Protein AF-A0A1M4UC82-F1 (afdb_monomer_lite)

Radius of gyration: 24.04 Å; chains: 1; bounding box: 83×62×67 Å

Sequence (259 aa):
MKSPLFKISLLQLLILITFSSCKPRTAEANIEKAISDLTNKFPQLPRGKSNQLDFYKLVRTVIYDKNKFQLQLYSTPDSIEDQQQIMILINPKGDYYAIPLFSNTYRDYWNFEFDKPIEGIKRINTTFEKEITKAINILNLNDTIDTGAKVLDETIISLLHCQVIRETDGPIFKALWPTYNSNEPIEDSDSCIARLQKNFTAIKKRIHPNEYYYNYNAYLDNRNCRIYQLVNQGKNRGKRLKPEIKTYRQNCNFSVCYK

Organism: NCBI:txid1297750

pLDDT: mean 84.82, std 15.68, range [31.72, 98.62]

Secondary structure (DSSP, 8-state):
---------HHHHHHHHHTS------HHHHHHHHHHHHHHH-TTS---SS-HHHHSEEEEEEEETTTTEEEEEEE--TT-SS--EEEEEE-TTS-EEEEEE--TT-HHHHTBTT-PPPTTSPPPSS-HHHHHHHHHHHTT---TTSHHHHHHHHIIIIIS-PEEE-TT-TTGGG--EEE--TTSPP--HHHHHHHHHHHHHHHHTTSS-TT-TT---EEEETTTTEEEEETTTTTTTTS-----EEEEE-EEE------

Structure (mmCIF, N/CA/C/O backbone):
data_AF-A0A1M4UC82-F1
#
_entry.id   AF-A0A1M4UC82-F1
#
loop_
_atom_site.group_PDB
_atom_site.id
_atom_site.type_symbol
_atom_site.label_atom_id
_atom_site.label_alt_id
_atom_site.label_comp_id
_atom_site.label_asym_id
_atom_site.label_entity_id
_atom_site.label_seq_id
_atom_site.pdbx_PDB_ins_code
_atom_site.Cartn_x
_atom_site.Cartn_y
_atom_site.Cartn_z
_atom_site.occupancy
_atom_site.B_iso_or_equiv
_atom_site.auth_seq_id
_atom_site.auth_comp_id
_atom_site.auth_asym_id
_atom_site.auth_atom_id
_atom_site.pdbx_PDB_model_num
ATOM 1 N N . MET A 1 1 ? -64.655 41.736 19.673 1.00 41.16 1 MET A N 1
ATOM 2 C CA . MET A 1 1 ? -63.644 40.837 19.072 1.00 41.16 1 MET A CA 1
ATOM 3 C C . MET A 1 1 ? -62.464 40.727 20.030 1.00 41.16 1 MET A C 1
ATOM 5 O O . MET A 1 1 ? -61.766 41.711 20.215 1.00 41.16 1 MET A O 1
ATOM 9 N N . LYS A 1 2 ? -62.290 39.589 20.713 1.00 40.25 2 LYS A N 1
ATOM 10 C CA . LYS A 1 2 ? -61.117 39.306 21.560 1.00 40.25 2 LYS A CA 1
ATOM 11 C C . LYS A 1 2 ? -60.424 38.072 20.983 1.00 40.25 2 LYS A C 1
ATOM 13 O O . LYS A 1 2 ? -61.028 37.006 20.954 1.00 40.25 2 LYS A O 1
ATOM 18 N N . SER A 1 3 ? -59.205 38.235 20.476 1.00 46.09 3 SER A N 1
ATOM 19 C CA . SER A 1 3 ? -58.358 37.124 20.032 1.00 46.09 3 SER A CA 1
ATOM 20 C C . SER A 1 3 ? -57.846 36.346 21.250 1.00 46.09 3 SER A C 1
ATOM 22 O O . SER A 1 3 ? -57.394 36.987 22.206 1.00 46.09 3 SER A O 1
ATOM 24 N N . PRO A 1 4 ? -57.843 35.004 21.252 1.00 47.34 4 PRO A N 1
ATOM 25 C CA . PRO A 1 4 ? -57.181 34.268 22.312 1.00 47.34 4 PRO A CA 1
ATOM 26 C C . PRO A 1 4 ? -55.667 34.313 22.077 1.00 47.34 4 PRO A C 1
ATOM 28 O O . PRO A 1 4 ? -55.159 33.821 21.072 1.00 47.34 4 PRO A O 1
ATOM 31 N N . LEU A 1 5 ? -54.942 34.920 23.019 1.00 50.34 5 LEU A N 1
ATOM 32 C CA . LEU A 1 5 ? -53.498 34.742 23.144 1.00 50.34 5 LEU A CA 1
ATOM 33 C C . LEU A 1 5 ? -53.230 33.279 23.520 1.00 50.34 5 LEU A C 1
ATOM 35 O O . LEU A 1 5 ? -53.548 32.848 24.629 1.00 50.34 5 LEU A O 1
ATOM 39 N N . PHE A 1 6 ? -52.643 32.525 22.592 1.00 52.12 6 PHE A N 1
ATOM 40 C CA . PHE A 1 6 ? -52.114 31.187 22.838 1.00 52.12 6 PHE A CA 1
ATOM 41 C C . PHE A 1 6 ? -50.996 31.275 23.890 1.00 52.12 6 PHE A C 1
ATOM 43 O O . PHE A 1 6 ? -49.859 31.632 23.586 1.00 52.12 6 PHE A O 1
ATOM 50 N N . LYS A 1 7 ? -51.313 30.961 25.152 1.00 53.25 7 LYS A N 1
ATOM 51 C CA . LYS A 1 7 ? -50.309 30.706 26.193 1.00 53.25 7 LYS A CA 1
ATOM 52 C C . LYS A 1 7 ? -49.687 29.338 25.928 1.00 53.25 7 LYS A C 1
ATOM 54 O O . LYS A 1 7 ? -50.104 28.336 26.500 1.00 53.25 7 LYS A O 1
ATOM 59 N N . ILE A 1 8 ? -48.705 29.300 25.033 1.00 58.28 8 ILE A N 1
ATOM 60 C CA . ILE A 1 8 ? -47.829 28.139 24.894 1.00 58.28 8 ILE A CA 1
ATOM 61 C C . ILE A 1 8 ? -47.014 28.065 26.186 1.00 58.28 8 ILE A C 1
ATOM 63 O O . ILE A 1 8 ? -46.274 28.988 26.527 1.00 58.28 8 ILE A O 1
ATOM 67 N N . SER A 1 9 ? -47.222 26.998 26.954 1.00 62.62 9 SER A N 1
ATOM 68 C CA . SER A 1 9 ? -46.480 26.746 28.186 1.00 62.62 9 SER A CA 1
ATOM 69 C C . SER A 1 9 ? -44.993 26.617 27.855 1.00 62.62 9 SER A C 1
ATOM 71 O O . SER A 1 9 ? -44.630 25.877 26.942 1.00 62.62 9 SER A O 1
ATOM 73 N N . LEU A 1 10 ? -44.120 27.294 28.609 1.00 56.69 10 LEU A N 1
ATOM 74 C CA . LEU A 1 10 ? -42.656 27.189 28.486 1.00 56.69 10 LEU A CA 1
ATOM 75 C C . LEU A 1 10 ? -42.182 25.717 28.518 1.00 56.69 10 LEU A C 1
ATOM 77 O O . LEU A 1 10 ? -41.188 25.359 27.892 1.00 56.69 10 LEU A O 1
ATOM 81 N N . LEU A 1 11 ? -42.957 24.848 29.178 1.00 57.66 11 LEU A N 1
ATOM 82 C CA . LEU A 1 11 ? -42.749 23.402 29.237 1.00 57.66 11 LEU A CA 1
ATOM 83 C C . LEU A 1 11 ? -42.928 22.712 27.870 1.00 57.66 11 LEU A C 1
ATOM 85 O O . LEU A 1 11 ? -42.184 21.794 27.548 1.00 57.66 11 LEU A O 1
ATOM 89 N N . GLN A 1 12 ? -43.867 23.173 27.037 1.00 60.34 12 GLN A N 1
ATOM 90 C CA . GLN A 1 12 ? -44.075 22.651 25.679 1.00 60.34 12 GLN A CA 1
ATOM 91 C C . GLN A 1 12 ? -42.952 23.084 24.724 1.00 60.34 12 GLN A C 1
ATOM 93 O O . GLN A 1 12 ? -42.586 22.322 23.833 1.00 60.34 12 GLN A O 1
ATOM 98 N N . LEU A 1 13 ? -42.352 24.261 24.949 1.00 58.38 13 LEU A N 1
ATOM 99 C CA . LEU A 1 13 ? -41.182 24.723 24.197 1.00 58.38 13 LEU A CA 1
ATOM 100 C C . LEU A 1 13 ? -39.917 23.919 24.563 1.00 58.38 13 LEU A C 1
ATOM 102 O O . LEU A 1 13 ? -39.143 23.560 23.683 1.00 58.38 13 LEU A O 1
ATOM 106 N N . LEU A 1 14 ? -39.734 23.575 25.845 1.00 57.22 14 LEU A N 1
ATOM 107 C CA . LEU A 1 14 ? -38.605 22.760 26.320 1.00 57.22 14 LEU A CA 1
ATOM 108 C C . LEU A 1 14 ? -38.680 21.295 25.863 1.00 57.22 14 LEU A C 1
ATOM 110 O O . LEU A 1 14 ? -37.646 20.715 25.541 1.00 57.22 14 LEU A O 1
ATOM 114 N N . ILE A 1 15 ? -39.881 20.716 25.764 1.00 58.84 15 ILE A N 1
ATOM 115 C CA . ILE A 1 15 ? -40.074 19.353 25.235 1.00 58.84 15 ILE A CA 1
ATOM 116 C C . ILE A 1 15 ? -39.754 19.289 23.730 1.00 58.84 15 ILE A C 1
ATOM 118 O O . ILE A 1 15 ? -39.245 18.281 23.257 1.00 58.84 15 ILE A O 1
ATOM 122 N N . LEU A 1 16 ? -39.966 20.364 22.964 1.00 53.12 16 LEU A N 1
ATOM 123 C CA . LEU A 1 16 ? -39.586 20.406 21.544 1.00 53.12 16 LEU A CA 1
ATOM 124 C C . LEU A 1 16 ? -38.064 20.498 21.323 1.00 53.12 16 LEU A C 1
ATOM 126 O O . LEU A 1 16 ? -37.575 20.029 20.297 1.00 53.12 16 LEU A O 1
ATOM 130 N N . ILE A 1 17 ? -37.303 21.030 22.288 1.00 56.38 17 ILE A N 1
ATOM 131 C CA . ILE A 1 17 ? -35.835 21.159 22.201 1.00 56.38 17 ILE A CA 1
ATOM 132 C C . ILE A 1 17 ? -35.123 19.850 22.600 1.00 56.38 17 ILE A C 1
ATOM 134 O O . ILE A 1 17 ? -34.013 19.579 22.140 1.00 56.38 17 ILE A O 1
ATOM 138 N N . THR A 1 18 ? -35.757 18.972 23.386 1.00 51.34 18 THR A N 1
ATOM 139 C CA . THR A 1 18 ? -35.167 17.667 23.744 1.00 51.34 18 THR A CA 1
ATOM 140 C C . THR A 1 18 ? -35.309 16.602 22.651 1.00 51.34 18 THR A C 1
ATOM 142 O O . THR A 1 18 ? -34.601 15.597 22.698 1.00 51.34 18 THR A O 1
ATOM 145 N N . PHE A 1 19 ? -36.140 16.834 21.624 1.00 47.00 19 PHE A N 1
ATOM 146 C CA . PHE A 1 19 ? -36.275 15.943 20.459 1.00 47.00 19 PHE A CA 1
ATOM 147 C C . PHE A 1 19 ? -35.509 16.398 19.209 1.00 47.00 19 PHE A C 1
ATOM 149 O O . PHE A 1 19 ? -35.495 15.666 18.217 1.00 47.00 19 PHE A O 1
ATOM 156 N N . SER A 1 20 ? -34.755 17.504 19.258 1.00 49.00 20 SER A N 1
ATOM 157 C CA . SER A 1 20 ? -33.678 17.790 18.291 1.00 49.00 20 SER A CA 1
ATOM 158 C C . SER A 1 20 ? -32.449 16.898 18.530 1.00 49.00 20 SER A C 1
ATOM 160 O O . SER A 1 20 ? -31.329 17.349 18.725 1.00 49.00 20 SER A O 1
ATOM 162 N N . SER A 1 21 ? -32.705 15.591 18.523 1.00 44.94 21 SER A N 1
ATOM 163 C CA . SER A 1 21 ? -31.981 14.596 17.744 1.00 44.94 21 SER A CA 1
ATOM 164 C C . SER A 1 21 ? -30.454 14.730 17.737 1.00 44.94 21 SER A C 1
ATOM 166 O O . SER A 1 21 ? -29.846 15.157 16.755 1.00 44.94 21 SER A O 1
ATOM 168 N N . CYS A 1 22 ? -29.812 14.188 18.773 1.00 47.72 22 CYS A N 1
ATOM 169 C CA . CYS A 1 22 ? -28.579 13.438 18.547 1.00 47.72 22 CYS A CA 1
ATOM 170 C C . CYS A 1 22 ? -28.935 12.225 17.674 1.00 47.72 22 CYS A C 1
ATOM 172 O O . CYS A 1 22 ? -29.156 11.128 18.187 1.00 47.72 22 CYS A O 1
ATOM 174 N N . LYS A 1 23 ? -29.022 12.404 16.348 1.00 47.28 23 LYS A N 1
ATOM 175 C CA . LYS A 1 23 ? -28.893 11.252 15.452 1.00 47.28 23 LYS A CA 1
ATOM 176 C C . LYS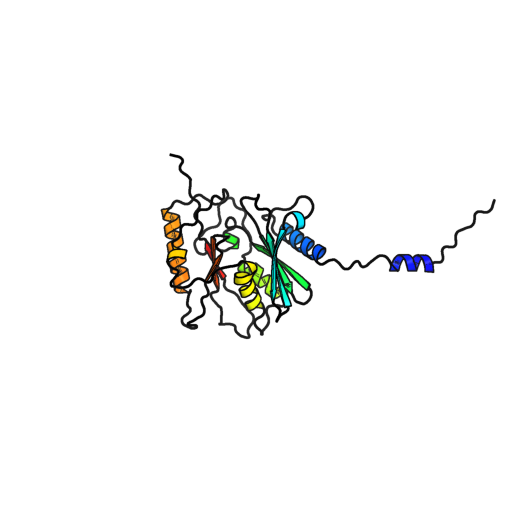 A 1 23 ? -27.523 10.645 15.760 1.00 47.28 23 LYS A C 1
ATOM 178 O O . LYS A 1 23 ? -26.538 11.388 15.706 1.00 47.28 23 LYS A O 1
ATOM 183 N N . PRO A 1 24 ? -27.415 9.348 16.089 1.00 44.25 24 PRO A N 1
ATOM 184 C CA . PRO A 1 24 ? -26.109 8.713 16.091 1.00 44.25 24 PRO A CA 1
ATOM 185 C C . PRO A 1 24 ? -25.511 8.975 14.708 1.00 44.25 24 PRO A C 1
ATOM 187 O O . PRO A 1 24 ? -26.148 8.669 13.699 1.00 44.25 24 PRO A O 1
ATOM 190 N N . ARG A 1 25 ? -24.340 9.626 14.646 1.00 53.94 25 ARG A N 1
ATOM 191 C CA . ARG A 1 25 ? -23.579 9.701 13.394 1.00 53.94 25 ARG A CA 1
ATOM 192 C C . ARG A 1 25 ? -23.445 8.265 12.914 1.00 53.94 25 ARG A C 1
ATOM 194 O O . ARG A 1 25 ? -22.839 7.446 13.604 1.00 53.94 25 ARG A O 1
ATOM 201 N N . THR A 1 26 ? -24.090 7.948 11.799 1.00 66.62 26 THR A N 1
ATOM 202 C CA . THR A 1 26 ? -24.035 6.605 11.234 1.00 66.62 26 THR A CA 1
ATOM 203 C C . THR A 1 26 ? -22.582 6.302 10.881 1.00 66.62 26 THR A C 1
ATOM 205 O O . THR A 1 26 ? -21.810 7.211 10.561 1.00 66.62 26 THR A O 1
ATOM 208 N N . ALA A 1 27 ? -22.183 5.032 10.969 1.00 73.44 27 ALA A N 1
ATOM 209 C CA . ALA A 1 27 ? -20.833 4.614 10.595 1.00 73.44 27 ALA A CA 1
ATOM 210 C C . ALA A 1 27 ? -20.466 5.122 9.186 1.00 73.44 27 ALA A C 1
ATOM 212 O O . ALA A 1 27 ? -19.367 5.627 8.987 1.00 73.44 27 ALA A O 1
ATOM 213 N N . GLU A 1 28 ? -21.424 5.112 8.257 1.00 76.75 28 GLU A N 1
ATOM 214 C CA . GLU A 1 28 ? -21.289 5.663 6.903 1.00 76.75 28 GLU A CA 1
ATOM 215 C C . GLU A 1 28 ? -20.885 7.143 6.883 1.00 76.75 28 GLU A C 1
ATOM 217 O O . GLU A 1 28 ? -19.922 7.492 6.206 1.00 76.75 28 GLU A O 1
ATOM 222 N N . ALA A 1 29 ? -21.531 8.005 7.679 1.00 78.31 29 ALA A N 1
ATOM 223 C CA . ALA A 1 29 ? -21.187 9.429 7.739 1.00 78.31 29 ALA A CA 1
ATOM 224 C C . ALA A 1 29 ? -19.751 9.664 8.248 1.00 78.31 29 ALA A C 1
ATOM 226 O O . ALA A 1 29 ? -19.087 10.626 7.855 1.00 78.31 29 ALA A O 1
ATOM 227 N N . ASN A 1 30 ? -19.246 8.782 9.116 1.00 88.00 30 ASN A N 1
ATOM 228 C CA . ASN A 1 30 ? -17.862 8.839 9.590 1.00 88.00 30 ASN A CA 1
ATOM 229 C C . ASN A 1 30 ? -16.864 8.397 8.508 1.00 88.00 30 ASN A C 1
ATOM 231 O O . ASN A 1 30 ? -15.822 9.034 8.361 1.00 88.00 30 ASN A O 1
ATOM 235 N N . ILE A 1 31 ? -17.185 7.355 7.736 1.00 92.50 31 ILE A N 1
ATOM 236 C CA . ILE A 1 31 ? -16.361 6.885 6.611 1.00 92.50 31 ILE A CA 1
ATOM 237 C C . ILE A 1 31 ? -16.331 7.921 5.482 1.00 92.50 31 ILE A C 1
ATOM 239 O O . ILE A 1 31 ? -15.253 8.244 4.984 1.00 92.50 31 ILE A O 1
ATOM 243 N N . GLU A 1 32 ? -17.477 8.488 5.105 1.00 93.06 32 GLU A N 1
ATOM 244 C CA . GLU A 1 32 ? -17.547 9.531 4.076 1.00 93.06 32 GLU A CA 1
ATOM 245 C C . GLU A 1 32 ? -16.663 10.725 4.451 1.00 93.06 32 GLU A C 1
ATOM 247 O O . GLU A 1 32 ? -15.843 11.186 3.651 1.00 93.06 32 GLU A O 1
ATOM 252 N N . LYS A 1 33 ? -16.760 11.172 5.709 1.00 92.75 33 LYS A N 1
ATOM 253 C CA . LYS A 1 33 ? -15.892 12.219 6.245 1.00 92.75 33 LYS A CA 1
ATOM 254 C C . LYS A 1 33 ? -14.417 11.818 6.181 1.00 92.75 33 LYS A C 1
ATOM 256 O O . LYS A 1 33 ? -13.600 12.644 5.788 1.00 92.75 33 LYS A O 1
ATOM 261 N N . ALA A 1 34 ? -14.068 10.575 6.519 1.00 94.75 34 ALA A N 1
ATOM 262 C CA . ALA A 1 34 ? -12.693 10.082 6.444 1.00 94.75 34 ALA A CA 1
ATOM 263 C C . ALA A 1 34 ? -12.112 10.190 5.024 1.00 94.75 34 ALA A C 1
ATOM 265 O O . ALA A 1 34 ? -10.989 10.663 4.847 1.00 94.75 34 ALA A O 1
ATOM 266 N N . ILE A 1 35 ? -12.887 9.792 4.011 1.00 96.38 35 ILE A N 1
ATOM 267 C CA . ILE A 1 35 ? -12.488 9.864 2.599 1.00 96.38 35 ILE A CA 1
ATOM 268 C C . ILE A 1 35 ? -12.399 11.322 2.135 1.00 96.38 35 ILE A C 1
ATOM 270 O O . ILE A 1 35 ? -11.432 11.711 1.477 1.00 96.38 35 ILE A O 1
ATOM 274 N N . SER A 1 36 ? -13.369 12.157 2.507 1.00 95.19 36 SER A N 1
ATOM 275 C CA . SER A 1 36 ? -13.357 13.590 2.197 1.00 95.19 36 SER A CA 1
ATOM 276 C C . SER A 1 36 ? -12.135 14.294 2.802 1.00 95.19 36 SER A C 1
ATOM 278 O O . SER A 1 36 ? -11.399 14.989 2.104 1.00 95.19 36 SER A O 1
ATOM 280 N N . ASP A 1 37 ? -11.850 14.069 4.085 1.00 95.44 37 ASP A N 1
ATOM 281 C CA . ASP A 1 37 ? -10.686 14.645 4.763 1.00 95.44 37 ASP A CA 1
ATOM 282 C C . ASP A 1 37 ? -9.376 14.177 4.106 1.00 95.44 37 ASP A C 1
ATOM 284 O O . ASP A 1 37 ? -8.454 14.974 3.901 1.00 95.44 37 ASP A O 1
ATOM 288 N N . LEU A 1 38 ? -9.301 12.901 3.709 1.00 97.38 38 LEU A N 1
ATOM 289 C CA . LEU A 1 38 ? -8.129 12.349 3.036 1.00 97.38 38 LEU A CA 1
ATOM 290 C C . LEU A 1 38 ? -7.910 12.957 1.646 1.00 97.38 38 LEU A C 1
ATOM 292 O O . LEU A 1 38 ? -6.796 13.372 1.332 1.00 97.38 38 LEU A O 1
ATOM 296 N N . THR A 1 39 ? -8.954 13.043 0.825 1.00 96.38 39 THR A N 1
ATOM 297 C CA . THR A 1 39 ? -8.883 13.636 -0.523 1.00 96.38 39 THR A CA 1
ATOM 298 C C . THR A 1 39 ? -8.629 15.147 -0.481 1.00 96.38 39 THR A C 1
ATOM 300 O O . THR A 1 39 ? -8.053 15.712 -1.413 1.00 96.38 39 THR A O 1
ATOM 303 N N . ASN A 1 40 ? -8.987 15.817 0.620 1.00 95.06 40 ASN A N 1
ATOM 304 C CA . ASN A 1 40 ? -8.576 17.192 0.908 1.00 95.06 40 ASN A CA 1
ATOM 305 C C . ASN A 1 40 ? -7.085 17.302 1.238 1.00 95.06 40 ASN A C 1
ATOM 307 O O . ASN A 1 40 ? -6.406 18.175 0.697 1.00 95.06 40 ASN A O 1
ATOM 311 N N . LYS A 1 41 ? -6.561 16.395 2.071 1.00 96.44 41 LYS A N 1
ATOM 312 C CA . LYS A 1 41 ? -5.131 16.318 2.412 1.00 96.44 41 LYS A CA 1
ATOM 313 C C . LYS A 1 41 ? -4.261 15.945 1.203 1.00 96.44 41 LYS A C 1
ATOM 315 O O . LYS A 1 41 ? -3.149 16.454 1.074 1.00 96.44 41 LYS A O 1
ATOM 320 N N . PHE A 1 42 ? -4.758 15.070 0.334 1.00 96.75 42 PHE A N 1
ATOM 321 C CA . PHE A 1 42 ? -4.057 14.553 -0.837 1.00 96.75 42 PHE A CA 1
ATOM 322 C C . PHE A 1 42 ? -4.818 14.897 -2.125 1.00 96.75 42 PHE A C 1
ATOM 324 O O . PHE A 1 42 ? -5.607 14.082 -2.603 1.00 96.75 42 PHE A O 1
ATOM 331 N N . PRO A 1 43 ? -4.582 16.080 -2.724 1.00 94.38 43 PRO A N 1
ATOM 332 C CA . PRO A 1 43 ? -5.284 16.511 -3.937 1.00 94.38 43 PRO A CA 1
ATOM 333 C C . PRO A 1 43 ? -4.987 15.650 -5.176 1.00 94.38 43 PRO A C 1
ATOM 335 O O . PRO A 1 43 ? -5.637 15.816 -6.200 1.00 94.38 43 PRO A O 1
ATOM 338 N N . GLN A 1 44 ? -4.001 14.756 -5.096 1.00 94.56 44 GLN A N 1
ATOM 339 C CA . GLN A 1 44 ? -3.703 13.740 -6.102 1.00 94.56 44 GLN A CA 1
ATOM 340 C C . GLN A 1 44 ? -4.777 12.646 -6.177 1.00 94.56 44 GLN A C 1
ATOM 342 O O . GLN A 1 44 ? -4.921 12.005 -7.211 1.00 94.56 44 GLN A O 1
ATOM 347 N N . LEU A 1 45 ? -5.538 12.430 -5.099 1.00 95.75 45 LEU A N 1
ATOM 348 C CA . LEU A 1 45 ? -6.673 11.519 -5.129 1.00 95.75 45 LEU A CA 1
ATOM 349 C C . LEU A 1 45 ? -7.845 12.177 -5.874 1.00 95.75 45 LEU A C 1
ATOM 351 O O . LEU A 1 45 ? -8.250 13.287 -5.503 1.00 95.75 45 LEU A O 1
ATOM 355 N N . PRO A 1 46 ? -8.438 11.508 -6.877 1.00 93.44 46 PRO A N 1
ATOM 356 C CA . PRO A 1 46 ? -9.615 12.034 -7.551 1.00 93.44 46 PRO A CA 1
ATOM 357 C C . PRO A 1 46 ? -10.798 12.112 -6.579 1.00 93.44 46 PRO A C 1
ATOM 359 O O . PRO A 1 46 ? -10.870 11.371 -5.595 1.00 93.44 46 PRO A O 1
ATOM 362 N N . ARG A 1 47 ? -11.734 13.023 -6.855 1.00 91.56 47 ARG A N 1
ATOM 363 C CA . ARG A 1 47 ? -12.910 13.274 -6.012 1.00 91.56 47 ARG A CA 1
ATOM 364 C C . ARG A 1 47 ? -14.194 13.006 -6.780 1.00 91.56 47 ARG A C 1
ATOM 366 O O . ARG A 1 47 ? -14.321 13.401 -7.939 1.00 91.56 47 ARG A O 1
ATOM 373 N N . GLY A 1 48 ? -15.170 12.413 -6.097 1.00 83.38 48 GLY A N 1
ATOM 374 C CA . GLY A 1 48 ? -16.551 12.371 -6.578 1.00 83.38 48 GLY A CA 1
ATOM 375 C C . GLY A 1 48 ? -17.164 13.775 -6.654 1.00 83.38 48 GLY A C 1
ATOM 376 O O . GLY A 1 48 ? -16.776 14.662 -5.893 1.00 83.38 48 GLY A O 1
ATOM 377 N N . LYS A 1 49 ? -18.127 13.979 -7.564 1.00 81.12 49 LYS A N 1
ATOM 378 C CA . LYS A 1 49 ? -18.795 15.281 -7.772 1.00 81.12 49 LYS A CA 1
ATOM 379 C C . LYS A 1 49 ? -19.715 15.695 -6.616 1.00 81.12 49 LYS A C 1
ATOM 381 O O . LYS A 1 49 ? -19.869 16.885 -6.374 1.00 81.12 49 LYS A O 1
ATOM 386 N N . SER A 1 50 ? -20.343 14.732 -5.945 1.00 77.69 50 SER A N 1
ATOM 387 C CA . SER A 1 50 ? -21.390 14.973 -4.940 1.00 77.69 50 SER A CA 1
ATOM 388 C C . SER A 1 50 ? -21.141 14.204 -3.644 1.00 77.69 50 SER A C 1
ATOM 390 O O . SER A 1 50 ? -21.080 14.814 -2.585 1.00 77.69 50 SER A O 1
ATOM 392 N N . ASN A 1 51 ? -20.946 12.889 -3.735 1.00 84.94 51 ASN A N 1
ATOM 393 C CA . ASN A 1 51 ? -20.717 11.998 -2.601 1.00 84.94 51 ASN A CA 1
ATOM 394 C C . ASN A 1 51 ? -19.433 11.195 -2.838 1.00 84.94 51 ASN A C 1
ATOM 396 O O . ASN A 1 51 ? -19.220 10.644 -3.923 1.00 84.94 51 ASN A O 1
ATOM 400 N N . GLN A 1 52 ? -18.560 11.143 -1.830 1.00 89.88 52 GLN A N 1
ATOM 401 C CA . GLN A 1 52 ? -17.315 10.388 -1.945 1.00 89.88 52 GLN A CA 1
ATOM 402 C C . GLN A 1 52 ? -17.534 8.875 -1.894 1.00 89.88 52 GLN A C 1
ATOM 404 O O . GLN A 1 52 ? -16.782 8.166 -2.550 1.00 89.88 52 GLN A O 1
ATOM 409 N N . LEU A 1 53 ? -18.555 8.374 -1.193 1.00 91.06 53 LEU A N 1
ATOM 410 C CA . LEU A 1 53 ? -18.871 6.940 -1.120 1.00 91.06 53 LEU A CA 1
ATOM 411 C C . LEU A 1 53 ? -19.483 6.389 -2.414 1.00 91.06 53 LEU A C 1
ATOM 413 O O . LEU A 1 53 ? -19.319 5.210 -2.718 1.00 91.06 53 LEU A O 1
ATOM 417 N N . ASP A 1 54 ? -20.127 7.239 -3.216 1.00 90.62 54 ASP A N 1
ATOM 418 C CA . ASP A 1 54 ? -20.610 6.840 -4.546 1.00 90.62 54 ASP A CA 1
ATOM 419 C C . ASP A 1 54 ? -19.445 6.647 -5.529 1.00 90.62 54 ASP A C 1
ATOM 421 O O . ASP A 1 54 ? -19.512 5.834 -6.456 1.00 90.62 54 ASP A O 1
ATOM 425 N N . PHE A 1 55 ? -18.366 7.405 -5.320 1.00 94.75 55 PHE A N 1
ATOM 426 C CA . PHE A 1 55 ? -17.177 7.390 -6.161 1.00 94.75 55 PHE A CA 1
ATOM 427 C C . PHE A 1 55 ? -16.147 6.348 -5.697 1.00 94.75 55 PHE A C 1
ATOM 429 O O . PHE A 1 55 ? -15.700 5.528 -6.495 1.00 94.75 55 PHE A O 1
ATOM 436 N N . TYR A 1 56 ? -15.803 6.344 -4.411 1.00 96.88 56 TYR A N 1
ATOM 437 C CA . TYR A 1 56 ? -14.968 5.333 -3.772 1.00 96.88 56 TYR A CA 1
ATOM 438 C C . TYR A 1 56 ? -15.854 4.216 -3.231 1.00 96.88 56 TYR A C 1
ATOM 440 O O . TYR A 1 56 ? -16.427 4.339 -2.151 1.00 96.88 56 TYR A O 1
ATOM 448 N N . LYS A 1 57 ? -15.943 3.104 -3.963 1.00 96.06 57 LYS A N 1
ATOM 449 C CA . LYS A 1 57 ? -16.778 1.963 -3.570 1.00 96.06 57 LYS A CA 1
ATOM 450 C C . LYS A 1 57 ? -16.018 1.018 -2.652 1.00 96.06 57 LYS A C 1
ATOM 452 O O . LYS A 1 57 ? -14.844 0.735 -2.893 1.00 96.06 57 LYS A O 1
ATOM 457 N N . LEU A 1 58 ? -16.699 0.506 -1.627 1.00 97.25 58 LEU A N 1
ATOM 458 C CA . LEU A 1 58 ? -16.153 -0.520 -0.741 1.00 97.25 58 LEU A CA 1
ATOM 459 C C . LEU A 1 58 ? -15.881 -1.800 -1.541 1.00 97.25 58 LEU A C 1
ATOM 461 O O . LEU A 1 58 ? -16.786 -2.383 -2.130 1.00 97.25 58 LEU A O 1
ATOM 465 N N . VAL A 1 59 ? -14.628 -2.239 -1.533 1.00 96.81 59 VAL A N 1
ATOM 466 C CA . VAL A 1 59 ? -14.160 -3.467 -2.188 1.00 96.81 59 VAL A CA 1
ATOM 467 C C . VAL A 1 59 ? -14.052 -4.604 -1.186 1.00 96.81 59 VAL A C 1
ATOM 469 O O . VAL A 1 59 ? -14.383 -5.746 -1.496 1.00 96.81 59 VAL A O 1
ATOM 472 N N . ARG A 1 60 ? -13.537 -4.312 0.012 1.00 96.94 60 ARG A N 1
ATOM 473 C CA . ARG A 1 60 ? -13.253 -5.342 1.010 1.00 96.94 60 ARG A CA 1
ATOM 474 C C . ARG A 1 60 ? -13.301 -4.796 2.421 1.00 96.94 60 ARG A C 1
ATOM 476 O O . ARG A 1 60 ? -12.914 -3.660 2.668 1.00 96.94 60 ARG A O 1
ATOM 483 N N . THR A 1 61 ? -13.714 -5.655 3.343 1.00 97.62 61 THR A N 1
ATOM 484 C CA . THR A 1 61 ? -13.565 -5.464 4.781 1.00 97.62 61 THR A CA 1
ATOM 485 C C . THR A 1 61 ? -12.834 -6.666 5.371 1.00 97.62 61 THR A C 1
ATOM 487 O O . THR A 1 61 ? -13.150 -7.800 5.026 1.00 97.62 61 THR A O 1
ATOM 490 N N . VAL A 1 62 ? -11.884 -6.413 6.267 1.00 97.25 62 VAL A N 1
ATOM 491 C CA . VAL A 1 62 ? -11.216 -7.421 7.096 1.00 97.25 62 VAL A CA 1
ATOM 492 C C . VAL A 1 62 ? -11.458 -7.049 8.551 1.00 97.25 62 VAL A C 1
ATOM 494 O O . VAL A 1 62 ? -11.238 -5.903 8.938 1.00 97.25 62 VAL A O 1
ATOM 497 N N . ILE A 1 63 ? -11.922 -8.002 9.353 1.00 96.25 63 ILE A N 1
ATOM 498 C CA . ILE A 1 63 ? -12.130 -7.835 10.793 1.00 96.25 63 ILE A CA 1
ATOM 499 C C . ILE A 1 63 ? -11.202 -8.819 11.491 1.00 96.25 63 ILE A C 1
ATOM 501 O O . ILE A 1 63 ? -11.223 -10.007 11.181 1.00 96.25 63 ILE A O 1
ATOM 505 N N . TYR A 1 64 ? -10.377 -8.325 12.412 1.00 93.50 64 TYR A N 1
ATOM 506 C CA . TYR A 1 64 ? -9.475 -9.171 13.184 1.00 93.50 64 TYR A CA 1
ATOM 507 C C . TYR A 1 64 ? -10.039 -9.402 14.588 1.00 93.50 64 TYR A C 1
ATOM 509 O O . TYR A 1 64 ? -9.912 -8.553 15.472 1.00 93.50 64 TYR A O 1
ATOM 517 N N . ASP A 1 65 ? -10.655 -10.564 14.805 1.00 83.94 65 ASP A N 1
ATOM 518 C CA . ASP A 1 65 ? -11.513 -10.835 15.968 1.00 83.94 65 ASP A CA 1
ATOM 519 C C . ASP A 1 65 ? -10.823 -10.680 17.329 1.00 83.94 65 ASP A C 1
ATOM 521 O O . ASP A 1 65 ? -11.428 -10.198 18.288 1.00 83.94 65 ASP A O 1
ATOM 525 N N . LYS A 1 66 ? -9.540 -11.051 17.430 1.00 82.88 66 LYS A N 1
ATOM 526 C CA . LYS A 1 66 ? -8.823 -11.082 18.715 1.00 82.88 66 LYS A CA 1
ATOM 527 C C . LYS A 1 66 ? -8.602 -9.687 19.305 1.00 82.88 66 LYS A C 1
ATOM 529 O O . LYS A 1 66 ? -8.756 -9.497 20.508 1.00 82.88 66 LYS A O 1
ATOM 534 N N . ASN A 1 67 ? -8.256 -8.719 18.459 1.00 80.62 67 ASN A N 1
ATOM 535 C CA . ASN A 1 67 ? -7.945 -7.345 18.868 1.00 80.62 67 ASN A CA 1
ATOM 536 C C . ASN A 1 67 ? -8.971 -6.338 18.331 1.00 80.62 67 ASN A C 1
ATOM 538 O O . ASN A 1 67 ? -8.781 -5.143 18.518 1.00 80.62 67 ASN A O 1
ATOM 542 N N . LYS A 1 68 ? -10.040 -6.826 17.685 1.00 90.31 68 LYS A N 1
ATOM 543 C CA . LYS A 1 68 ? -11.223 -6.106 17.185 1.00 90.31 68 LYS A CA 1
ATOM 544 C C . LYS A 1 68 ? -10.937 -4.849 16.357 1.00 90.31 68 LYS A C 1
ATOM 546 O O . LYS A 1 68 ? -11.751 -3.930 16.348 1.00 90.31 68 LYS A O 1
ATOM 551 N N . PHE A 1 69 ? -9.796 -4.786 15.675 1.00 95.62 69 PHE A N 1
ATOM 552 C CA . PHE A 1 69 ? -9.587 -3.759 14.657 1.00 95.62 69 PHE A CA 1
ATOM 553 C C . PHE A 1 69 ? -10.217 -4.206 13.334 1.00 95.62 69 PHE A C 1
ATOM 555 O O . PHE A 1 69 ? -10.382 -5.401 13.074 1.00 95.62 69 PHE A O 1
ATOM 562 N N . GLN A 1 70 ? -10.545 -3.234 12.493 1.00 97.44 70 GLN A N 1
ATOM 563 C CA . GLN A 1 70 ? -11.105 -3.451 11.167 1.00 97.44 70 GLN A CA 1
ATOM 564 C C . GLN A 1 70 ? -10.290 -2.689 10.124 1.00 97.44 70 GLN A C 1
ATOM 566 O O . GLN A 1 70 ? -9.854 -1.563 10.352 1.00 97.44 70 GLN A O 1
ATOM 571 N N . LEU A 1 71 ? -10.118 -3.304 8.962 1.00 98.25 71 LEU A N 1
ATOM 572 C CA . LEU A 1 71 ? -9.584 -2.686 7.760 1.00 98.25 71 LEU A CA 1
ATOM 573 C C . LEU A 1 71 ? -10.683 -2.654 6.701 1.00 98.25 71 LEU A C 1
ATOM 575 O O . LEU A 1 71 ? -11.387 -3.643 6.502 1.00 98.25 71 LEU A O 1
ATOM 579 N N . GLN A 1 72 ? -10.818 -1.538 5.999 1.00 98.25 72 GLN A N 1
ATOM 580 C CA . GLN A 1 72 ? -11.705 -1.405 4.848 1.00 98.25 72 GLN A CA 1
ATOM 581 C C . GLN A 1 72 ? -10.908 -0.892 3.653 1.00 98.25 72 GLN A C 1
ATOM 583 O O . GLN A 1 72 ? -10.076 -0.000 3.804 1.00 98.25 72 GLN A O 1
ATOM 588 N N . LEU A 1 73 ? -11.169 -1.444 2.472 1.00 98.44 73 LEU A N 1
ATOM 589 C CA . LEU A 1 73 ? -10.558 -1.037 1.213 1.00 98.44 73 LEU A CA 1
ATOM 590 C C . LEU A 1 73 ? -11.629 -0.444 0.312 1.00 98.44 73 LEU A C 1
ATOM 592 O O . LEU A 1 73 ? -12.588 -1.130 -0.034 1.00 98.44 73 LEU A O 1
ATOM 596 N N . TYR A 1 74 ? -11.425 0.796 -0.105 1.00 98.12 74 TYR A N 1
ATOM 597 C CA . TYR A 1 74 ? -12.259 1.494 -1.068 1.00 98.12 74 TYR A CA 1
ATOM 598 C C . TYR A 1 74 ? -11.469 1.757 -2.344 1.00 98.12 74 TYR A C 1
ATOM 600 O O . TYR A 1 74 ? -10.267 2.014 -2.289 1.00 98.12 74 TYR A O 1
ATOM 608 N N . SER A 1 75 ? -12.132 1.706 -3.494 1.00 97.25 75 SER A N 1
ATOM 609 C CA . SER A 1 75 ? -11.491 1.872 -4.799 1.00 97.25 75 SER A CA 1
ATOM 610 C C . SER A 1 75 ? -12.273 2.842 -5.663 1.00 97.25 75 SER A C 1
ATOM 612 O O . SER A 1 75 ? -13.505 2.858 -5.623 1.00 97.25 75 SER A O 1
ATOM 614 N N . THR A 1 76 ? -11.558 3.629 -6.463 1.00 96.69 76 THR A N 1
ATOM 615 C CA . THR A 1 76 ? -12.179 4.403 -7.538 1.00 96.69 76 THR A CA 1
ATOM 616 C C . THR A 1 76 ? -12.791 3.473 -8.593 1.00 96.69 76 THR A C 1
ATOM 618 O O . THR A 1 76 ? -12.384 2.305 -8.677 1.00 96.69 76 THR A O 1
ATOM 621 N N . PRO A 1 77 ? -13.721 3.965 -9.436 1.00 93.88 77 PRO A N 1
ATOM 622 C CA . PRO A 1 77 ? -14.328 3.161 -10.492 1.00 93.88 77 PRO A CA 1
ATOM 623 C C . PRO A 1 77 ? -13.282 2.621 -11.473 1.00 93.88 77 PRO A C 1
ATOM 625 O O . PRO A 1 77 ? -12.296 3.301 -11.756 1.00 93.88 77 PRO A O 1
ATOM 628 N N . ASP A 1 78 ? -13.533 1.440 -12.040 1.00 90.50 78 ASP A N 1
ATOM 629 C CA . ASP A 1 78 ? -12.631 0.789 -13.008 1.00 90.50 78 ASP A CA 1
ATOM 630 C C . ASP A 1 78 ? -12.505 1.561 -14.334 1.00 90.50 78 ASP A C 1
ATOM 632 O O . ASP A 1 78 ? -11.612 1.299 -15.130 1.00 90.50 78 ASP A O 1
ATOM 636 N N . SER A 1 79 ? -13.376 2.548 -14.570 1.00 89.81 79 SER A N 1
ATOM 637 C CA . SER 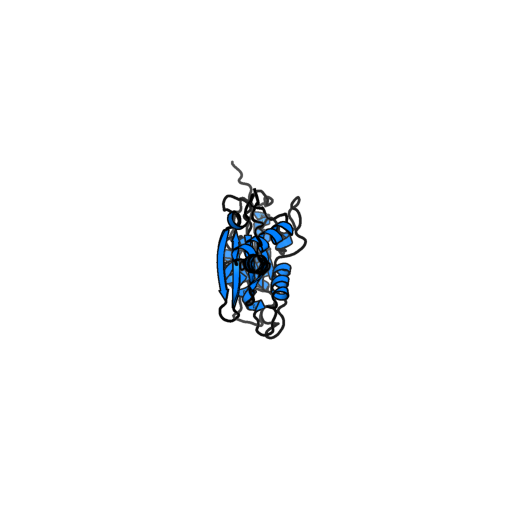A 1 79 ? -13.282 3.463 -15.712 1.00 89.81 79 SER A CA 1
ATOM 638 C C . SER A 1 79 ? -12.145 4.486 -15.593 1.00 89.81 79 SER A C 1
ATOM 640 O O . SER A 1 79 ? -11.936 5.260 -16.523 1.00 89.81 79 SER A O 1
ATOM 642 N N . ILE A 1 80 ? -11.464 4.566 -14.446 1.00 88.94 80 ILE A N 1
ATOM 643 C CA . ILE A 1 80 ? -10.296 5.430 -14.255 1.00 88.94 80 ILE A CA 1
ATOM 644 C C . ILE A 1 80 ? -9.043 4.625 -14.576 1.00 88.94 80 ILE A C 1
ATOM 646 O O . ILE A 1 80 ? -8.745 3.656 -13.884 1.00 88.94 80 ILE A O 1
ATOM 650 N N . GLU A 1 81 ? -8.304 5.067 -15.594 1.00 84.88 81 GLU A N 1
ATOM 651 C CA . GLU A 1 81 ? -7.060 4.432 -16.045 1.00 84.88 81 GLU A CA 1
ATOM 652 C C . GLU A 1 81 ? -6.035 4.313 -14.908 1.00 84.88 81 GLU A C 1
ATOM 654 O O . GLU A 1 81 ? -5.529 3.228 -14.632 1.00 84.88 81 GLU A O 1
ATOM 659 N N . ASP A 1 82 ? -5.784 5.412 -14.189 1.00 88.56 82 ASP A N 1
ATOM 660 C CA . ASP A 1 82 ? -4.901 5.424 -13.025 1.00 88.56 82 ASP A CA 1
ATOM 661 C C . ASP A 1 82 ? -5.686 5.177 -11.729 1.00 88.56 82 ASP A C 1
ATOM 663 O O . ASP A 1 82 ? -5.904 6.093 -10.927 1.00 88.56 82 ASP A O 1
ATOM 667 N N . GLN A 1 83 ? -6.188 3.950 -11.558 1.00 91.94 83 GLN A N 1
ATOM 668 C CA . GLN A 1 83 ? -7.048 3.578 -10.432 1.00 91.94 83 GLN A CA 1
ATOM 669 C C . GLN A 1 83 ? -6.367 3.856 -9.081 1.00 91.94 83 GLN A C 1
ATOM 671 O O . GLN A 1 83 ? -5.225 3.460 -8.843 1.00 91.94 83 GLN A O 1
ATOM 676 N N . GLN A 1 84 ? -7.094 4.509 -8.170 1.00 95.69 84 GLN A N 1
ATOM 677 C CA . GLN A 1 84 ? -6.619 4.831 -6.823 1.00 95.69 84 GLN A CA 1
ATOM 678 C C . GLN A 1 84 ? -7.450 4.094 -5.774 1.00 95.69 84 GLN A C 1
ATOM 680 O O . GLN A 1 84 ? -8.634 3.804 -5.972 1.00 95.69 84 GLN A O 1
ATOM 685 N N . GLN A 1 85 ? -6.838 3.815 -4.628 1.00 97.75 85 GLN A N 1
ATOM 686 C CA . GLN A 1 85 ? -7.495 3.138 -3.519 1.00 97.75 85 GLN A CA 1
ATOM 687 C C . GLN A 1 85 ? -7.307 3.900 -2.208 1.00 97.75 85 GLN A C 1
ATOM 689 O O . GLN A 1 85 ? -6.388 4.703 -2.047 1.00 97.75 85 GLN A O 1
ATOM 694 N N . ILE A 1 86 ? -8.198 3.652 -1.254 1.00 98.56 86 ILE A N 1
ATOM 695 C CA . ILE A 1 86 ? -8.132 4.191 0.102 1.00 98.56 86 ILE A CA 1
ATOM 696 C C . ILE A 1 86 ? -8.327 3.039 1.074 1.00 98.56 86 ILE A C 1
ATOM 698 O O . ILE A 1 86 ? -9.303 2.295 0.989 1.00 98.56 86 ILE A O 1
ATOM 702 N N . MET A 1 87 ? -7.410 2.921 2.025 1.00 98.56 87 MET A N 1
ATOM 703 C CA . M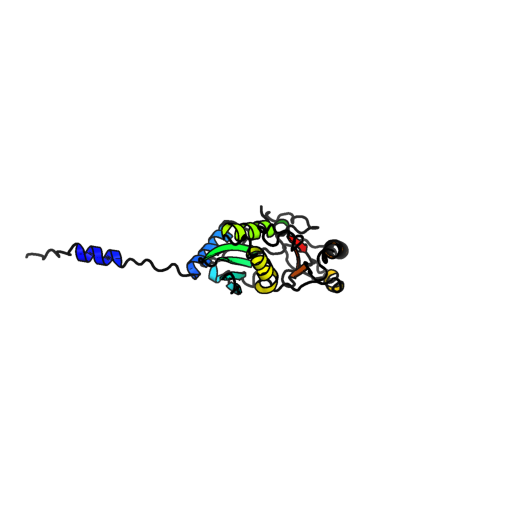ET A 1 87 ? -7.560 2.032 3.165 1.00 98.56 87 MET A CA 1
ATOM 704 C C . MET A 1 87 ? -8.051 2.824 4.370 1.00 98.56 87 MET A C 1
ATOM 706 O O . MET A 1 87 ? -7.510 3.884 4.675 1.00 98.56 87 MET A O 1
ATOM 710 N N . ILE A 1 88 ? -9.033 2.295 5.090 1.00 98.38 88 ILE A N 1
ATOM 711 C CA . ILE A 1 88 ? -9.478 2.840 6.372 1.00 98.38 88 ILE A CA 1
ATOM 712 C C . ILE A 1 88 ? -9.203 1.801 7.450 1.00 98.38 88 ILE A C 1
ATOM 714 O O . ILE A 1 88 ? -9.717 0.687 7.391 1.00 98.38 88 ILE A O 1
ATOM 718 N N . LEU A 1 89 ? -8.385 2.177 8.429 1.00 98.19 89 LEU A N 1
ATOM 719 C CA . LEU A 1 89 ? -8.120 1.395 9.631 1.00 98.19 89 LEU A CA 1
ATOM 720 C C . LEU A 1 89 ? -8.994 1.927 10.762 1.00 98.19 89 LEU A C 1
ATOM 722 O O . LEU A 1 89 ? -8.996 3.129 11.015 1.00 98.19 89 LEU A O 1
ATOM 726 N N . ILE A 1 90 ? -9.717 1.038 11.434 1.00 97.12 90 ILE A N 1
ATOM 727 C CA . ILE A 1 90 ? -10.655 1.354 12.512 1.00 97.12 90 ILE A CA 1
ATOM 728 C C . ILE A 1 90 ? -10.241 0.558 13.750 1.00 97.12 90 ILE A C 1
ATOM 730 O O . ILE A 1 90 ? -10.025 -0.653 13.671 1.00 97.12 90 ILE A O 1
ATOM 734 N N . ASN A 1 91 ? -10.095 1.228 14.892 1.00 95.69 91 ASN A N 1
ATOM 735 C CA . ASN A 1 91 ? -9.754 0.582 16.159 1.00 95.69 91 ASN A CA 1
ATOM 736 C C . ASN A 1 91 ? -11.015 0.044 16.879 1.00 95.69 91 ASN A C 1
ATOM 738 O O . ASN A 1 91 ? -12.139 0.361 16.488 1.00 95.69 91 ASN A O 1
ATOM 742 N N . PRO A 1 92 ? -10.866 -0.707 17.986 1.00 93.38 92 PRO A N 1
ATOM 743 C CA . PRO A 1 92 ? -12.008 -1.248 18.735 1.00 93.38 92 PRO A CA 1
ATOM 744 C C . PRO A 1 92 ? -12.953 -0.205 19.340 1.00 93.38 92 PRO A C 1
ATOM 746 O O . PRO A 1 92 ? -14.068 -0.544 19.728 1.00 93.38 92 PRO A O 1
ATOM 749 N N . LYS A 1 93 ? -12.504 1.049 19.471 1.00 93.56 93 LYS A N 1
ATOM 750 C CA . LYS A 1 93 ? -13.312 2.167 19.974 1.00 93.56 93 LYS A CA 1
ATOM 751 C C . LYS A 1 93 ? -14.129 2.838 18.865 1.00 93.56 93 LYS A C 1
ATOM 753 O O . LYS A 1 93 ? -14.950 3.696 19.165 1.00 93.56 93 LYS A O 1
ATOM 758 N N . GLY A 1 94 ? -13.913 2.451 17.607 1.00 92.25 94 GLY A N 1
ATOM 759 C CA . GLY A 1 94 ? -14.523 3.076 16.436 1.00 92.25 94 GLY A CA 1
ATOM 760 C C . GLY A 1 94 ? -13.776 4.310 15.923 1.00 92.25 94 GLY A C 1
ATOM 761 O O . GLY A 1 94 ? -14.249 4.942 14.978 1.00 92.25 94 GLY A O 1
ATOM 762 N N . ASP A 1 95 ? -12.616 4.653 16.496 1.00 94.88 95 ASP A N 1
ATOM 763 C CA . ASP A 1 95 ? -11.746 5.684 15.928 1.00 94.88 95 ASP A CA 1
ATOM 764 C C . ASP A 1 95 ? -11.135 5.160 14.627 1.00 94.88 95 ASP A C 1
ATOM 766 O O . ASP A 1 95 ? -10.784 3.981 14.531 1.00 94.88 95 ASP A O 1
ATOM 770 N N . TYR A 1 96 ? -10.960 6.035 13.639 1.00 96.31 96 TYR A N 1
ATOM 771 C CA . TYR A 1 96 ? -10.494 5.643 12.313 1.00 96.31 96 TYR A CA 1
ATOM 772 C C . TYR A 1 96 ? -9.340 6.503 11.801 1.00 96.31 96 TYR A C 1
ATOM 774 O O . TYR A 1 96 ? -9.148 7.652 12.204 1.00 96.31 96 TYR A O 1
ATOM 782 N N . TYR A 1 97 ? -8.585 5.942 10.861 1.00 97.88 97 TYR A N 1
ATOM 783 C CA . TYR A 1 97 ? -7.562 6.641 10.095 1.00 97.88 97 TYR A CA 1
ATOM 784 C C . TYR A 1 97 ? -7.590 6.172 8.639 1.00 97.88 97 TYR A C 1
ATOM 786 O O . TYR A 1 97 ? -7.522 4.973 8.371 1.00 97.88 97 TYR A O 1
ATOM 794 N N . ALA A 1 98 ? -7.678 7.117 7.703 1.00 98.31 98 ALA A N 1
ATOM 795 C CA . ALA A 1 98 ? -7.662 6.835 6.272 1.00 98.31 98 ALA A CA 1
ATOM 796 C C . ALA A 1 98 ? -6.245 7.009 5.695 1.00 98.31 98 ALA A C 1
ATOM 798 O O . ALA A 1 98 ? -5.538 7.960 6.034 1.00 98.31 98 ALA A O 1
ATOM 799 N N . ILE A 1 99 ? -5.831 6.088 4.828 1.00 98.62 99 ILE A N 1
ATOM 800 C CA . ILE A 1 99 ? -4.499 6.007 4.219 1.00 98.62 99 ILE A CA 1
ATOM 801 C C . ILE A 1 99 ? -4.681 5.897 2.704 1.00 98.62 99 ILE A C 1
ATOM 803 O O . ILE A 1 99 ? -5.453 5.044 2.255 1.00 98.62 99 ILE A O 1
ATOM 807 N N . PRO A 1 100 ? -3.989 6.722 1.898 1.00 98.31 100 PRO A N 1
ATOM 808 C CA . PRO A 1 100 ? -4.071 6.600 0.453 1.00 98.31 100 PRO A CA 1
ATOM 809 C C . PRO A 1 100 ? -3.280 5.371 -0.004 1.00 98.31 100 PRO A C 1
ATOM 811 O O . PRO A 1 100 ? -2.153 5.151 0.420 1.00 98.31 100 PRO A O 1
ATOM 814 N N . LEU A 1 101 ? -3.850 4.578 -0.898 1.00 97.88 101 LEU A N 1
ATOM 815 C CA . LEU A 1 101 ? -3.155 3.510 -1.605 1.00 97.88 101 LEU A CA 1
ATOM 816 C C . LEU A 1 101 ? -3.032 3.947 -3.062 1.00 97.88 101 LEU A C 1
ATOM 818 O O . LEU A 1 101 ? -3.864 3.619 -3.907 1.00 97.88 101 LEU A O 1
ATOM 822 N N . PHE A 1 102 ? -2.012 4.764 -3.317 1.00 97.50 102 PHE A N 1
ATOM 823 C CA . PHE A 1 102 ? -1.781 5.350 -4.629 1.00 97.50 102 PHE A CA 1
ATOM 824 C C . PHE A 1 102 ? -1.388 4.301 -5.679 1.00 97.50 102 PHE A C 1
ATOM 826 O O . PHE A 1 102 ? -0.830 3.253 -5.351 1.00 97.50 102 PHE A O 1
ATOM 833 N N . SER A 1 103 ? -1.604 4.593 -6.956 1.00 95.38 103 SER A N 1
ATOM 834 C CA . SER A 1 103 ? -1.062 3.814 -8.077 1.00 95.38 103 SER A CA 1
ATOM 835 C C . SER A 1 103 ? 0.475 3.921 -8.199 1.00 95.38 103 SER A C 1
ATOM 837 O O . SER A 1 103 ? 1.143 4.594 -7.407 1.00 95.38 103 SER A O 1
ATOM 839 N N . ASN A 1 104 ? 1.065 3.221 -9.177 1.00 95.12 104 ASN A N 1
ATOM 840 C CA . ASN A 1 104 ? 2.515 3.248 -9.439 1.00 95.12 104 ASN A CA 1
ATOM 841 C C . ASN A 1 104 ? 3.015 4.589 -9.996 1.00 95.12 104 ASN A C 1
ATOM 843 O O . ASN A 1 104 ? 4.222 4.839 -9.950 1.00 95.12 104 ASN A O 1
ATOM 847 N N . THR A 1 105 ? 2.111 5.467 -10.442 1.00 94.88 105 THR A N 1
ATOM 848 C CA . THR A 1 105 ? 2.403 6.853 -10.837 1.00 94.88 105 THR A CA 1
ATOM 849 C C . THR A 1 105 ? 3.135 7.610 -9.721 1.00 94.88 105 THR A C 1
ATOM 851 O O . THR A 1 105 ? 4.114 8.320 -9.956 1.00 94.88 105 THR A O 1
ATOM 854 N N . TYR A 1 106 ? 2.722 7.405 -8.467 1.00 96.44 106 TYR A N 1
ATOM 855 C CA . TYR A 1 106 ? 3.256 8.102 -7.292 1.00 96.44 106 TYR A CA 1
ATOM 856 C C . TYR A 1 106 ? 4.425 7.331 -6.663 1.00 96.44 106 TYR A C 1
ATOM 858 O O . TYR A 1 106 ? 4.354 6.823 -5.541 1.00 96.44 106 TYR A O 1
ATOM 866 N N . ARG A 1 107 ? 5.518 7.205 -7.426 1.00 95.50 107 ARG A N 1
ATOM 867 C CA . ARG A 1 107 ? 6.700 6.393 -7.070 1.00 95.50 107 ARG A CA 1
ATOM 868 C C . ARG A 1 107 ? 7.365 6.797 -5.754 1.00 95.50 107 ARG A C 1
ATOM 870 O O . ARG A 1 107 ? 7.897 5.948 -5.044 1.00 95.50 107 ARG A O 1
ATOM 877 N N . ASP A 1 108 ? 7.335 8.083 -5.432 1.00 96.06 108 ASP A N 1
ATOM 878 C CA . ASP A 1 108 ? 7.888 8.649 -4.204 1.00 96.06 108 ASP A CA 1
ATOM 879 C C . ASP A 1 108 ? 7.092 8.256 -2.955 1.00 96.06 108 ASP A C 1
ATOM 881 O O . ASP A 1 108 ? 7.692 7.979 -1.918 1.00 96.06 108 ASP A O 1
ATOM 885 N N . TYR A 1 109 ? 5.764 8.141 -3.063 1.00 98.12 109 TYR A N 1
ATOM 886 C CA . TYR A 1 109 ? 4.925 7.643 -1.971 1.00 98.12 109 TYR A CA 1
ATOM 887 C C . TYR A 1 109 ? 5.252 6.190 -1.606 1.00 98.12 109 TYR A C 1
ATOM 889 O O . TYR A 1 109 ? 5.348 5.833 -0.429 1.00 98.12 109 TYR A O 1
ATOM 897 N N . TRP A 1 110 ? 5.451 5.344 -2.614 1.00 97.69 110 TRP A N 1
ATOM 898 C CA . TRP A 1 11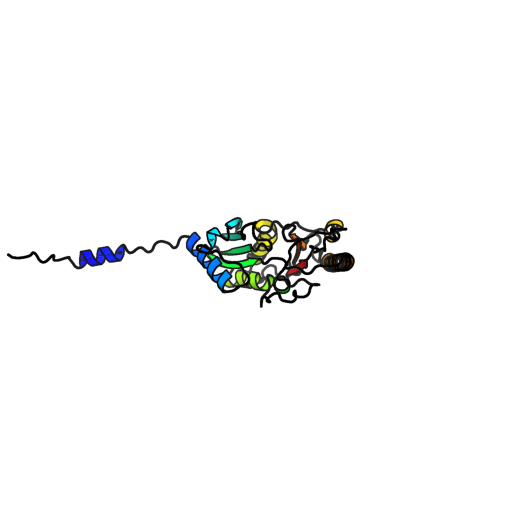0 ? 5.852 3.951 -2.404 1.00 97.69 110 TRP A CA 1
ATOM 899 C C . TRP A 1 110 ? 7.324 3.801 -2.030 1.00 97.69 110 TRP A C 1
ATOM 901 O O . TRP A 1 110 ? 7.703 2.766 -1.479 1.00 97.69 110 TRP A O 1
ATOM 911 N N . ASN A 1 111 ? 8.127 4.835 -2.302 1.00 96.88 111 ASN A N 1
ATOM 912 C CA . ASN A 1 111 ? 9.570 4.863 -2.110 1.00 96.88 111 ASN A CA 1
ATOM 913 C C . ASN A 1 111 ? 10.246 3.631 -2.738 1.00 96.88 111 ASN A C 1
ATOM 915 O O . ASN A 1 111 ? 10.954 2.880 -2.066 1.00 96.88 111 ASN A O 1
ATOM 919 N N . PHE A 1 112 ? 9.964 3.389 -4.023 1.00 97.31 112 PHE A N 1
ATOM 920 C CA . PHE A 1 112 ? 10.523 2.248 -4.747 1.00 97.31 112 PHE A CA 1
ATOM 921 C C . PHE A 1 112 ? 12.060 2.282 -4.742 1.00 97.31 112 PHE A C 1
ATOM 923 O O . PHE A 1 112 ? 12.662 3.278 -5.134 1.00 97.31 112 PHE A O 1
ATOM 930 N N . GLU A 1 113 ? 12.700 1.178 -4.342 1.00 95.44 113 GLU A N 1
ATOM 931 C CA . GLU A 1 113 ? 14.144 1.144 -4.028 1.00 95.44 113 GLU A CA 1
ATOM 932 C C . GLU A 1 113 ? 15.067 1.534 -5.198 1.00 95.44 113 GLU A C 1
ATOM 934 O O . GLU A 1 113 ? 16.185 1.996 -4.970 1.00 95.44 113 GLU A O 1
ATOM 939 N N . PHE A 1 114 ? 14.624 1.339 -6.445 1.00 95.12 114 PHE A N 1
ATOM 940 C CA . PHE A 1 114 ? 15.438 1.565 -7.647 1.00 95.12 114 PHE A CA 1
ATOM 941 C C . PHE A 1 114 ? 14.777 2.472 -8.684 1.00 95.12 114 PHE A C 1
ATOM 943 O O . PHE A 1 114 ? 15.274 2.576 -9.806 1.00 95.12 114 PHE A O 1
ATOM 950 N N . ASP A 1 115 ? 13.687 3.143 -8.322 1.00 93.88 115 ASP A N 1
ATOM 951 C CA . ASP A 1 115 ? 13.034 4.104 -9.198 1.00 93.88 115 ASP A CA 1
ATOM 952 C C . ASP A 1 115 ? 13.234 5.528 -8.675 1.00 93.88 115 ASP A C 1
ATOM 954 O O . ASP A 1 115 ? 13.393 5.786 -7.483 1.00 93.88 115 ASP A O 1
ATOM 958 N N . LYS A 1 116 ? 13.199 6.482 -9.602 1.00 93.12 116 LYS A N 1
ATOM 959 C CA . LYS A 1 116 ? 13.106 7.906 -9.283 1.00 93.12 116 LYS A CA 1
ATOM 960 C C . LYS A 1 116 ? 11.650 8.364 -9.419 1.00 93.12 116 LYS A C 1
ATOM 962 O O . LYS A 1 116 ? 10.896 7.736 -10.171 1.00 93.12 116 LYS A O 1
ATOM 967 N N . PRO A 1 117 ? 11.252 9.455 -8.738 1.00 94.00 117 PRO A N 1
ATOM 968 C CA . PRO A 1 117 ? 9.974 10.108 -9.000 1.00 94.00 117 PRO A CA 1
ATOM 969 C C . PRO A 1 117 ? 9.825 10.434 -10.490 1.00 94.00 117 PRO A C 1
ATOM 971 O O . PRO A 1 117 ? 10.806 10.804 -11.136 1.00 94.00 117 PRO A O 1
ATOM 974 N N . ILE A 1 118 ? 8.609 10.296 -11.018 1.00 93.06 118 ILE A N 1
ATOM 975 C CA . ILE A 1 118 ? 8.303 10.611 -12.417 1.00 93.06 118 ILE A CA 1
ATOM 976 C C . ILE A 1 118 ? 8.324 12.135 -12.591 1.00 93.06 118 ILE A C 1
ATOM 978 O O . ILE A 1 118 ? 7.778 12.868 -11.763 1.00 93.06 118 ILE A O 1
ATOM 982 N N . GLU A 1 119 ? 8.977 12.618 -13.645 1.00 92.31 119 GLU A N 1
ATOM 983 C CA . GLU A 1 119 ? 9.009 14.045 -13.965 1.00 92.31 119 GLU A CA 1
ATOM 984 C C . GLU A 1 119 ? 7.604 14.560 -14.318 1.00 92.31 119 GLU A C 1
ATOM 986 O O . GLU A 1 119 ? 6.799 13.848 -14.909 1.00 92.31 119 GLU A O 1
ATOM 991 N N . GLY A 1 120 ? 7.272 15.782 -13.899 1.00 91.38 120 GLY A N 1
ATOM 992 C CA . GLY A 1 120 ? 5.943 16.370 -14.112 1.00 91.38 120 GLY A CA 1
ATOM 993 C C . GLY A 1 120 ? 4.842 15.862 -13.167 1.00 91.38 120 GLY A C 1
ATOM 994 O O . GLY A 1 120 ? 3.840 16.553 -12.988 1.00 91.38 120 GLY A O 1
ATOM 995 N N . ILE A 1 121 ? 5.032 14.728 -12.483 1.00 93.00 121 ILE A N 1
ATOM 996 C CA . ILE A 1 121 ? 4.086 14.239 -11.471 1.00 93.00 121 ILE A CA 1
ATOM 997 C C . ILE A 1 121 ? 4.325 14.946 -10.132 1.00 93.00 121 ILE A C 1
ATOM 999 O O . ILE A 1 121 ? 5.437 14.991 -9.596 1.00 93.00 121 ILE A O 1
ATOM 1003 N N . LYS A 1 122 ? 3.252 15.502 -9.557 1.00 94.06 122 LYS A N 1
ATOM 1004 C CA . LYS A 1 122 ? 3.311 16.199 -8.268 1.00 94.06 122 LYS A CA 1
ATOM 1005 C C . LYS A 1 122 ? 3.663 15.228 -7.141 1.00 94.06 122 LYS A C 1
ATOM 1007 O O . LYS A 1 122 ? 2.890 14.322 -6.835 1.00 94.06 122 LYS A O 1
ATOM 1012 N N . ARG A 1 123 ? 4.772 15.517 -6.459 1.00 94.50 123 ARG A N 1
ATOM 1013 C CA . ARG A 1 123 ? 5.284 14.727 -5.334 1.00 94.50 123 ARG A CA 1
ATOM 1014 C C . ARG A 1 123 ? 4.314 14.628 -4.154 1.00 94.50 123 ARG A C 1
ATOM 1016 O O . ARG A 1 123 ? 3.551 15.558 -3.864 1.00 94.50 123 ARG A O 1
ATOM 1023 N N . ILE A 1 124 ? 4.406 13.511 -3.445 1.00 96.12 124 ILE A N 1
ATOM 1024 C CA . ILE A 1 124 ? 3.750 13.221 -2.178 1.00 96.12 124 ILE A CA 1
ATOM 1025 C C . ILE A 1 124 ? 4.785 13.347 -1.054 1.00 96.12 124 ILE A C 1
ATOM 1027 O O . ILE A 1 124 ? 5.768 12.618 -0.990 1.00 96.12 124 ILE A O 1
ATOM 1031 N N . ASN A 1 125 ? 4.549 14.254 -0.105 1.00 94.31 125 ASN A N 1
ATOM 1032 C CA . ASN A 1 125 ? 5.505 14.560 0.972 1.00 94.31 125 ASN A CA 1
ATOM 1033 C C . ASN A 1 125 ? 5.472 13.549 2.144 1.00 94.31 125 ASN A C 1
ATOM 1035 O O . ASN A 1 125 ? 5.745 13.899 3.292 1.00 94.31 125 ASN A O 1
ATOM 1039 N N . THR A 1 126 ? 5.092 12.302 1.880 1.00 97.56 126 THR A N 1
ATOM 1040 C CA . THR A 1 126 ? 5.025 11.197 2.849 1.00 97.56 126 THR A CA 1
ATOM 1041 C C . THR A 1 126 ? 5.181 9.872 2.101 1.00 97.56 126 THR A C 1
ATOM 1043 O O . THR A 1 126 ? 5.219 9.863 0.874 1.00 97.56 126 THR A O 1
ATOM 1046 N N . THR A 1 127 ? 5.263 8.760 2.824 1.00 97.94 127 THR A N 1
ATOM 1047 C CA . THR A 1 127 ? 5.345 7.419 2.232 1.00 97.94 127 THR A CA 1
ATOM 1048 C C . THR A 1 127 ? 4.266 6.505 2.793 1.00 97.94 127 THR A C 1
ATOM 1050 O O . THR A 1 127 ? 3.709 6.787 3.858 1.00 97.94 127 THR A O 1
ATOM 1053 N N . PHE A 1 128 ? 4.004 5.385 2.117 1.00 97.69 128 PHE A N 1
ATOM 1054 C CA . PHE A 1 128 ? 3.105 4.352 2.633 1.00 97.69 128 PHE A CA 1
ATOM 1055 C C . PHE A 1 128 ? 3.505 3.899 4.040 1.00 97.69 128 PHE A C 1
ATOM 1057 O O . PHE A 1 128 ? 2.682 3.950 4.953 1.00 97.69 128 PHE A O 1
ATOM 1064 N N . GLU A 1 129 ? 4.785 3.568 4.244 1.00 97.06 129 GLU A N 1
ATOM 1065 C CA . GLU A 1 129 ? 5.334 3.184 5.552 1.00 97.06 129 GLU A CA 1
ATOM 1066 C C . GLU A 1 129 ? 5.054 4.239 6.635 1.00 97.06 129 GLU A C 1
ATOM 1068 O O . GLU A 1 129 ? 4.632 3.905 7.747 1.00 97.06 129 GLU A O 1
ATOM 1073 N N . LYS A 1 130 ? 5.243 5.526 6.318 1.00 97.25 130 LYS A N 1
ATOM 1074 C CA . LYS A 1 130 ? 4.996 6.618 7.267 1.00 97.25 130 LYS A CA 1
ATOM 1075 C C . LYS A 1 130 ? 3.516 6.751 7.603 1.00 97.25 130 LYS A C 1
ATOM 1077 O O . LYS A 1 130 ? 3.186 6.904 8.779 1.00 97.25 130 LYS A O 1
ATOM 1082 N N . GLU A 1 131 ? 2.628 6.684 6.613 1.00 98.12 131 GLU A N 1
ATOM 1083 C CA . GLU A 1 131 ? 1.186 6.810 6.844 1.00 98.12 131 GLU A CA 1
ATOM 1084 C C . GLU A 1 131 ? 0.624 5.609 7.619 1.00 98.12 131 GLU A C 1
ATOM 1086 O O . GLU A 1 131 ? -0.118 5.822 8.579 1.00 98.12 131 GLU A O 1
ATOM 1091 N N . ILE A 1 132 ? 1.022 4.369 7.299 1.00 97.12 132 ILE A N 1
ATOM 1092 C CA . ILE A 1 132 ? 0.569 3.186 8.052 1.00 97.12 132 ILE A CA 1
ATOM 1093 C C . ILE A 1 132 ? 1.105 3.191 9.487 1.00 97.12 132 ILE A C 1
ATOM 1095 O O . ILE A 1 132 ? 0.355 2.952 10.432 1.00 97.12 132 ILE A O 1
ATOM 1099 N N . THR A 1 133 ? 2.371 3.571 9.686 1.00 95.62 133 THR A N 1
ATOM 1100 C CA . THR A 1 133 ? 2.958 3.713 11.028 1.00 95.62 133 THR A CA 1
ATOM 1101 C C . THR A 1 133 ? 2.234 4.787 11.833 1.00 95.62 133 THR A C 1
ATOM 1103 O O . THR A 1 133 ? 1.919 4.598 13.010 1.00 95.62 133 THR A O 1
ATOM 1106 N N . LYS A 1 134 ? 1.939 5.928 11.201 1.00 97.00 134 LYS A N 1
ATOM 1107 C CA . LYS A 1 134 ? 1.194 7.022 11.821 1.00 97.00 134 LYS A CA 1
ATOM 1108 C C . LYS A 1 134 ? -0.214 6.584 12.220 1.00 97.00 134 LYS A C 1
ATOM 1110 O O . LYS A 1 134 ? -0.621 6.885 13.339 1.00 97.00 134 LYS A O 1
ATOM 1115 N N . ALA A 1 135 ? -0.918 5.852 11.361 1.00 97.69 135 ALA A N 1
ATOM 1116 C CA . ALA A 1 135 ? -2.248 5.328 11.653 1.00 97.69 135 ALA A CA 1
ATOM 1117 C C . ALA A 1 135 ? -2.242 4.381 12.859 1.00 97.69 135 ALA A C 1
ATOM 1119 O O . ALA A 1 135 ? -2.999 4.593 13.803 1.00 97.69 135 ALA A O 1
ATOM 1120 N N . ILE A 1 136 ? -1.335 3.398 12.873 1.00 96.12 136 ILE A N 1
ATOM 1121 C CA . ILE A 1 136 ? -1.183 2.444 13.984 1.00 96.12 136 ILE A CA 1
ATOM 1122 C C . ILE A 1 136 ? -0.914 3.187 15.304 1.00 96.12 136 ILE A C 1
ATOM 1124 O O . ILE A 1 136 ? -1.495 2.850 16.335 1.00 96.12 136 ILE A O 1
ATOM 1128 N N . ASN A 1 137 ? -0.069 4.222 15.283 1.00 95.56 137 ASN A N 1
ATOM 1129 C CA . ASN A 1 137 ? 0.238 5.018 16.473 1.00 95.56 137 ASN A CA 1
ATOM 1130 C C . ASN A 1 137 ? -0.950 5.870 16.943 1.00 95.56 137 ASN A C 1
ATOM 1132 O O . ASN A 1 137 ? -1.289 5.827 18.122 1.00 95.56 137 ASN A O 1
ATOM 1136 N N . ILE A 1 138 ? -1.591 6.626 16.045 1.00 96.69 138 ILE A N 1
ATOM 1137 C CA . ILE A 1 138 ? -2.724 7.511 16.382 1.00 96.69 138 ILE A CA 1
ATOM 1138 C C . ILE A 1 138 ? -3.900 6.710 16.941 1.00 96.69 138 ILE A C 1
ATOM 1140 O O . ILE A 1 138 ? -4.555 7.144 17.885 1.00 96.69 138 ILE A O 1
ATOM 1144 N N . LEU A 1 139 ? -4.136 5.521 16.392 1.00 96.31 139 LEU A N 1
ATOM 1145 C CA . LEU A 1 139 ? -5.219 4.642 16.815 1.00 96.31 139 LEU A CA 1
ATOM 1146 C C . LEU A 1 139 ? -4.887 3.804 18.056 1.00 96.31 139 LEU A C 1
ATOM 1148 O O . LEU A 1 139 ? -5.723 3.008 18.483 1.00 96.31 139 LEU A O 1
ATOM 1152 N N . ASN A 1 140 ? -3.708 4.009 18.657 1.00 94.56 140 ASN A N 1
ATOM 1153 C CA . ASN A 1 140 ? -3.207 3.278 19.824 1.00 94.56 140 ASN A CA 1
ATOM 1154 C C . ASN A 1 140 ? -3.130 1.757 19.609 1.00 94.56 140 ASN A C 1
ATOM 1156 O O . ASN A 1 140 ? -3.360 0.980 20.529 1.00 94.56 140 ASN A O 1
ATOM 1160 N N . LEU A 1 141 ? -2.788 1.337 18.390 1.00 93.62 141 LEU A N 1
ATOM 1161 C CA . LEU A 1 141 ? -2.590 -0.067 18.016 1.00 93.62 141 LEU A CA 1
ATOM 1162 C C . LEU A 1 141 ? -1.111 -0.481 18.110 1.00 93.62 141 LEU A C 1
ATOM 1164 O O . LEU A 1 141 ? -0.774 -1.645 17.915 1.00 93.62 141 LEU A O 1
ATOM 1168 N N . ASN A 1 142 ? -0.209 0.460 18.413 1.00 91.81 142 ASN A N 1
ATOM 1169 C CA . ASN A 1 142 ? 1.205 0.180 18.662 1.00 91.81 142 ASN A CA 1
ATOM 1170 C C . ASN A 1 142 ? 1.458 -0.244 20.121 1.00 91.81 142 ASN A C 1
ATOM 1172 O O . ASN A 1 142 ? 2.075 0.487 20.904 1.00 91.81 142 ASN A O 1
ATOM 1176 N N . ASP A 1 143 ? 0.922 -1.399 20.496 1.00 88.38 143 ASP A N 1
ATOM 1177 C CA . ASP A 1 143 ? 1.018 -1.964 21.842 1.00 88.38 143 ASP A CA 1
ATOM 1178 C C . ASP A 1 143 ? 2.137 -3.017 21.975 1.00 88.38 143 ASP A C 1
ATOM 1180 O O . ASP A 1 143 ? 2.911 -3.265 21.052 1.00 88.38 143 ASP A O 1
ATOM 1184 N N . THR A 1 144 ? 2.263 -3.602 23.169 1.00 85.19 144 THR A N 1
ATOM 1185 C CA . THR A 1 144 ? 3.245 -4.654 23.486 1.00 85.19 144 THR A CA 1
ATOM 1186 C C . THR A 1 144 ? 2.720 -6.067 23.229 1.00 85.19 144 THR A C 1
ATOM 1188 O O . THR A 1 144 ? 3.423 -7.030 23.518 1.00 85.19 144 THR A O 1
ATOM 1191 N N . ILE A 1 145 ? 1.492 -6.208 22.718 1.00 85.44 145 ILE A N 1
ATOM 1192 C CA . ILE A 1 145 ? 0.884 -7.500 22.362 1.00 85.44 145 ILE A CA 1
ATOM 1193 C C . ILE A 1 145 ? 0.836 -7.702 20.840 1.00 85.44 145 ILE A C 1
ATOM 1195 O O . ILE A 1 145 ? 0.088 -8.542 20.341 1.00 85.44 145 ILE A O 1
ATOM 1199 N N . ASP A 1 146 ? 1.667 -6.944 20.121 1.00 85.62 146 ASP A N 1
ATOM 1200 C CA . ASP A 1 146 ? 1.903 -7.023 18.683 1.00 85.62 146 ASP A CA 1
ATOM 1201 C C . ASP A 1 146 ? 0.669 -6.699 17.805 1.00 85.62 146 ASP A C 1
ATOM 1203 O O . ASP A 1 146 ? 0.606 -7.126 16.648 1.00 85.62 146 ASP A O 1
ATOM 1207 N N . THR A 1 147 ? -0.300 -5.898 18.283 1.00 90.81 147 THR A N 1
ATOM 1208 C CA . THR A 1 147 ? -1.486 -5.522 17.478 1.00 90.81 147 THR A CA 1
ATOM 1209 C C . THR A 1 147 ? -1.090 -4.800 16.190 1.00 90.81 147 THR A C 1
ATOM 1211 O O . THR A 1 147 ? -1.609 -5.108 15.119 1.00 90.81 147 THR A O 1
ATOM 1214 N N . GLY A 1 148 ? -0.126 -3.880 16.254 1.00 91.81 148 GLY A N 1
ATOM 1215 C CA . GLY A 1 148 ? 0.357 -3.160 15.077 1.00 91.81 148 GLY A CA 1
ATOM 1216 C C . GLY A 1 148 ? 0.985 -4.084 14.031 1.00 91.81 148 GLY A C 1
ATOM 1217 O O . GLY A 1 148 ? 0.825 -3.850 12.835 1.00 91.81 148 GLY A O 1
ATOM 1218 N N . ALA A 1 149 ? 1.671 -5.150 14.458 1.00 89.88 149 ALA A N 1
ATOM 1219 C CA . ALA A 1 149 ? 2.203 -6.146 13.529 1.00 89.88 149 ALA A CA 1
ATOM 1220 C C . ALA A 1 149 ? 1.058 -6.888 12.826 1.00 89.88 149 ALA A C 1
ATOM 1222 O O . ALA A 1 149 ? 1.103 -7.070 11.614 1.00 89.88 149 ALA A O 1
ATOM 1223 N N . LYS A 1 150 ? -0.014 -7.212 13.561 1.00 92.19 150 LYS A N 1
ATOM 1224 C CA . LYS A 1 150 ? -1.224 -7.811 12.983 1.00 92.19 150 LYS A CA 1
ATOM 1225 C C . LYS A 1 150 ? -1.949 -6.897 12.011 1.00 92.19 150 LYS A C 1
ATOM 1227 O O . LYS A 1 150 ? -2.414 -7.381 10.990 1.00 92.19 150 LYS A O 1
ATOM 1232 N N . VAL A 1 151 ? -1.972 -5.588 12.250 1.00 94.88 151 VAL A N 1
ATOM 1233 C CA . VAL A 1 151 ? -2.484 -4.633 11.255 1.00 94.88 151 VAL A CA 1
ATOM 1234 C C . VAL A 1 151 ? -1.715 -4.748 9.937 1.00 94.88 151 VAL A C 1
ATOM 1236 O O . VAL A 1 151 ? -2.342 -4.769 8.882 1.00 94.88 151 VAL A O 1
ATOM 1239 N N . LEU A 1 152 ? -0.382 -4.844 9.972 1.00 94.12 152 LEU A N 1
ATOM 1240 C CA . LEU A 1 152 ? 0.426 -4.985 8.755 1.00 94.12 152 LEU A CA 1
ATOM 1241 C C . LEU A 1 152 ? 0.220 -6.332 8.064 1.00 94.12 152 LEU A C 1
ATOM 1243 O O . LEU A 1 152 ? 0.020 -6.348 6.850 1.00 94.12 152 LEU A O 1
ATOM 1247 N N . ASP A 1 153 ? 0.231 -7.427 8.829 1.00 92.62 153 ASP A N 1
ATOM 1248 C CA . ASP A 1 153 ? -0.016 -8.776 8.310 1.00 92.62 153 ASP A CA 1
ATOM 1249 C C . ASP A 1 153 ? -1.372 -8.817 7.580 1.00 92.62 153 ASP A C 1
ATOM 1251 O O . ASP A 1 153 ? -1.439 -9.179 6.405 1.00 92.62 153 ASP A O 1
ATOM 1255 N N . GLU A 1 154 ? -2.442 -8.355 8.237 1.00 96.00 154 GLU A N 1
ATOM 1256 C CA . GLU A 1 154 ? -3.794 -8.336 7.669 1.00 96.00 154 GLU A CA 1
ATOM 1257 C C . GLU A 1 154 ? -3.937 -7.339 6.514 1.00 96.00 154 GLU A C 1
ATOM 1259 O O . GLU A 1 154 ? -4.687 -7.595 5.574 1.00 96.00 154 GLU A O 1
ATOM 1264 N N . THR A 1 155 ? -3.203 -6.222 6.532 1.00 96.81 155 THR A N 1
ATOM 1265 C CA . THR A 1 155 ? -3.170 -5.284 5.400 1.00 96.81 155 THR A CA 1
ATOM 1266 C C . THR A 1 155 ? -2.615 -5.975 4.159 1.00 96.81 155 THR A C 1
ATOM 1268 O O . THR A 1 155 ? -3.237 -5.948 3.101 1.00 96.81 155 THR A O 1
ATOM 1271 N N . ILE A 1 156 ? -1.460 -6.627 4.274 1.00 95.75 156 ILE A N 1
ATOM 1272 C CA . ILE A 1 156 ? -0.778 -7.233 3.129 1.00 95.75 156 ILE A CA 1
ATOM 1273 C C . ILE A 1 156 ? -1.509 -8.494 2.657 1.00 95.75 156 ILE A C 1
ATOM 1275 O O . ILE A 1 156 ? -1.795 -8.631 1.467 1.00 95.75 156 ILE A O 1
ATOM 1279 N N . ILE A 1 157 ? -1.832 -9.406 3.574 1.00 94.62 157 ILE A N 1
ATOM 1280 C CA . ILE A 1 157 ? -2.348 -10.738 3.239 1.00 94.62 157 ILE A CA 1
ATOM 1281 C C . ILE A 1 157 ? -3.845 -10.681 2.939 1.00 94.62 157 ILE A C 1
ATOM 1283 O O . ILE A 1 157 ? -4.279 -11.135 1.885 1.00 94.62 157 ILE A O 1
ATOM 1287 N N . SER A 1 158 ? -4.644 -10.099 3.829 1.00 96.25 158 SER A N 1
ATOM 1288 C CA . SER A 1 158 ? -6.107 -10.192 3.753 1.00 96.25 158 SER A CA 1
ATOM 1289 C C . SER A 1 158 ? -6.719 -9.020 2.986 1.00 96.25 158 SER A C 1
ATOM 1291 O O . SER A 1 158 ? -7.574 -9.201 2.116 1.00 96.25 158 SER A O 1
ATOM 1293 N N . LEU A 1 159 ? -6.271 -7.790 3.251 1.00 97.69 159 LEU A N 1
ATOM 1294 C CA . LEU A 1 159 ? -6.848 -6.608 2.617 1.00 97.69 159 LEU A CA 1
ATOM 1295 C C . LEU A 1 159 ? -6.371 -6.449 1.171 1.00 97.69 159 LEU A C 1
ATOM 1297 O O . LEU A 1 159 ? -7.200 -6.253 0.287 1.00 97.69 159 LEU A O 1
ATOM 1301 N N . LEU A 1 160 ? -5.063 -6.570 0.925 1.00 96.31 160 LEU A N 1
ATOM 1302 C CA . LEU A 1 160 ? -4.467 -6.427 -0.407 1.00 96.31 160 LEU A CA 1
ATOM 1303 C C . LEU A 1 160 ? -4.367 -7.752 -1.183 1.00 96.31 160 LEU A C 1
ATOM 1305 O O . LEU A 1 160 ? -4.134 -7.718 -2.387 1.00 96.31 160 LEU A O 1
ATOM 1309 N N . HIS A 1 161 ? -4.600 -8.909 -0.545 1.00 95.88 161 HIS A N 1
ATOM 1310 C CA . HIS A 1 161 ? -4.435 -10.237 -1.171 1.00 95.88 161 HIS A CA 1
ATOM 1311 C C . HIS A 1 161 ? -3.043 -10.454 -1.778 1.00 95.88 161 HIS A C 1
ATOM 1313 O O . HIS A 1 161 ? -2.900 -11.030 -2.860 1.00 95.88 161 HIS A O 1
ATOM 1319 N N . CYS A 1 162 ? -2.000 -10.006 -1.081 1.00 95.56 162 CYS A N 1
ATOM 1320 C CA . CYS A 1 162 ? -0.646 -10.262 -1.539 1.00 95.56 162 CYS A CA 1
ATOM 1321 C C . CYS A 1 162 ? -0.280 -11.740 -1.354 1.00 95.56 162 CYS A C 1
ATOM 1323 O O . CYS A 1 162 ? -0.615 -12.367 -0.348 1.00 95.56 162 CYS A O 1
ATOM 1325 N N . GLN A 1 163 ? 0.464 -12.286 -2.309 1.00 93.44 163 GLN A N 1
ATOM 1326 C CA . GLN A 1 163 ? 0.983 -13.649 -2.262 1.00 93.44 163 GLN A CA 1
ATOM 1327 C C . GLN A 1 163 ? 2.359 -13.661 -1.601 1.00 93.44 163 GLN A C 1
ATOM 1329 O O . GLN A 1 163 ? 3.208 -12.838 -1.926 1.00 93.44 163 GLN A O 1
ATOM 1334 N N . VAL A 1 164 ? 2.607 -14.596 -0.687 1.00 91.69 164 VAL A N 1
ATOM 1335 C CA . VAL A 1 164 ? 3.942 -14.763 -0.092 1.00 91.69 164 VAL A CA 1
ATOM 1336 C C . VAL A 1 164 ? 4.919 -15.223 -1.167 1.00 91.69 164 VAL A C 1
ATOM 1338 O O . VAL A 1 164 ? 4.632 -16.184 -1.876 1.00 91.69 164 VAL A O 1
ATOM 1341 N N . ILE A 1 165 ? 6.079 -14.573 -1.245 1.00 89.31 165 ILE A N 1
ATOM 1342 C CA . ILE A 1 165 ? 7.140 -14.939 -2.177 1.00 89.31 165 ILE A CA 1
ATOM 1343 C C . ILE A 1 165 ? 8.211 -15.756 -1.462 1.00 89.31 165 ILE A C 1
ATOM 1345 O O . ILE A 1 165 ? 8.681 -15.397 -0.380 1.00 89.31 165 ILE A O 1
ATOM 1349 N N . ARG A 1 166 ? 8.621 -16.844 -2.104 1.00 86.44 166 ARG A N 1
ATOM 1350 C CA . ARG A 1 166 ? 9.648 -17.780 -1.655 1.00 86.44 166 ARG A CA 1
ATOM 1351 C C . ARG A 1 166 ? 10.887 -17.685 -2.536 1.00 86.44 166 ARG A C 1
ATOM 1353 O O . ARG A 1 166 ? 10.865 -17.168 -3.649 1.00 86.44 166 ARG A O 1
ATOM 1360 N N . GLU A 1 167 ? 11.990 -18.250 -2.062 1.00 78.25 167 GLU A N 1
ATOM 1361 C CA . GLU A 1 167 ? 13.249 -18.303 -2.820 1.00 78.25 167 GLU A CA 1
ATOM 1362 C C . GLU A 1 167 ? 13.129 -19.080 -4.138 1.00 78.25 167 GLU A C 1
ATOM 1364 O O . GLU A 1 167 ? 13.825 -18.776 -5.108 1.00 78.25 167 GLU A O 1
ATOM 1369 N N . THR A 1 168 ? 12.230 -20.066 -4.171 1.00 81.50 168 THR A N 1
ATOM 1370 C CA . THR A 1 168 ? 11.924 -20.891 -5.345 1.00 81.50 168 THR A CA 1
ATOM 1371 C C . THR A 1 168 ? 11.142 -20.139 -6.416 1.00 81.50 168 THR A C 1
ATOM 1373 O O . THR A 1 168 ? 11.117 -20.575 -7.564 1.00 81.50 168 THR A O 1
ATOM 1376 N N . ASP A 1 169 ? 10.565 -18.983 -6.090 1.00 82.81 169 ASP A N 1
ATOM 1377 C CA . ASP A 1 169 ? 9.685 -18.226 -6.985 1.00 82.81 169 ASP A CA 1
ATOM 1378 C C . ASP A 1 169 ? 10.472 -17.327 -7.951 1.00 82.81 169 ASP A C 1
ATOM 1380 O O . ASP A 1 169 ? 9.984 -16.308 -8.433 1.00 82.81 169 ASP A O 1
ATOM 1384 N N . GLY A 1 170 ? 11.707 -17.722 -8.278 1.00 75.12 170 GLY A N 1
ATOM 1385 C CA . GLY A 1 170 ? 12.586 -17.047 -9.235 1.00 75.12 170 GLY A CA 1
ATOM 1386 C C . GLY A 1 170 ? 11.902 -16.594 -10.536 1.00 75.12 170 GLY A C 1
ATOM 1387 O O . GLY A 1 170 ? 12.203 -15.487 -10.988 1.00 75.12 170 GLY A O 1
ATOM 1388 N N . PRO A 1 171 ? 10.984 -17.379 -11.139 1.00 80.06 171 PRO A N 1
ATOM 1389 C CA . PRO A 1 171 ? 10.240 -16.949 -12.322 1.00 80.06 171 PRO A CA 1
ATOM 1390 C C . PRO A 1 171 ? 9.355 -15.713 -12.104 1.00 80.06 171 PRO A C 1
ATOM 1392 O O . PRO A 1 171 ? 9.293 -14.873 -12.997 1.00 80.06 171 PRO A O 1
ATOM 1395 N N . ILE A 1 172 ? 8.727 -15.555 -10.931 1.00 75.62 172 ILE A N 1
ATOM 1396 C CA . ILE A 1 172 ? 7.846 -14.412 -10.621 1.00 75.62 172 ILE A CA 1
ATOM 1397 C C . ILE A 1 172 ? 8.616 -13.096 -10.736 1.00 75.62 172 ILE A C 1
ATOM 1399 O O . ILE A 1 172 ? 8.126 -12.130 -11.308 1.00 75.62 172 ILE A O 1
ATOM 1403 N N . PHE A 1 173 ? 9.859 -13.077 -10.261 1.00 71.44 173 PHE A N 1
ATOM 1404 C CA . PHE A 1 173 ? 10.710 -11.888 -10.284 1.00 71.44 173 PHE A CA 1
ATOM 1405 C C . PHE A 1 173 ? 11.260 -11.517 -11.664 1.00 71.44 173 PHE A C 1
ATOM 1407 O O . PHE A 1 173 ? 11.834 -10.443 -11.829 1.00 71.44 173 PHE A O 1
ATOM 1414 N N . LYS A 1 174 ? 11.173 -12.432 -12.631 1.00 72.06 174 LYS A N 1
ATOM 1415 C CA . LYS A 1 174 ? 11.677 -12.240 -13.997 1.00 72.06 174 LYS A CA 1
ATOM 1416 C C . LYS A 1 174 ? 10.549 -12.073 -15.010 1.00 72.06 174 LYS A C 1
ATOM 1418 O O . LYS A 1 174 ? 10.828 -11.830 -16.181 1.00 72.06 174 LYS A O 1
ATOM 1423 N N . ALA A 1 175 ? 9.300 -12.235 -14.579 1.00 77.81 175 ALA A N 1
ATOM 1424 C CA . ALA A 1 175 ? 8.145 -12.052 -15.431 1.00 77.81 175 ALA A CA 1
ATOM 1425 C C . ALA A 1 175 ? 8.008 -10.572 -15.811 1.00 77.81 175 ALA A C 1
ATOM 1427 O O . ALA A 1 175 ? 8.092 -9.688 -14.960 1.00 77.81 175 ALA A O 1
ATOM 1428 N N . LEU A 1 176 ? 7.795 -10.309 -17.099 1.00 80.38 176 LEU A N 1
ATOM 1429 C CA . LEU A 1 176 ? 7.467 -8.973 -17.582 1.00 80.38 176 LEU A CA 1
ATOM 1430 C C . LEU A 1 176 ? 5.971 -8.749 -17.394 1.00 80.38 176 LEU A C 1
ATOM 1432 O O . LEU A 1 176 ? 5.163 -9.478 -17.971 1.00 80.38 176 LEU A O 1
ATOM 1436 N N . TRP A 1 177 ? 5.605 -7.746 -16.601 1.00 83.31 177 TRP A N 1
ATOM 1437 C CA . TRP A 1 177 ? 4.208 -7.362 -16.403 1.00 83.31 177 TRP A CA 1
ATOM 1438 C C . TRP A 1 177 ? 3.929 -6.049 -17.122 1.00 83.31 177 TRP A C 1
ATOM 1440 O O . TRP A 1 177 ? 4.241 -4.985 -16.584 1.00 83.31 177 TRP A O 1
ATOM 1450 N N . PRO A 1 178 ? 3.397 -6.093 -18.354 1.00 83.19 178 PRO A N 1
ATOM 1451 C CA . PRO A 1 178 ? 3.121 -4.878 -19.097 1.00 83.19 178 PRO A CA 1
ATOM 1452 C C . PRO A 1 178 ? 2.044 -4.050 -18.387 1.00 83.19 178 PRO A C 1
ATOM 1454 O O . PRO A 1 178 ? 1.037 -4.579 -17.919 1.00 83.19 178 PRO A O 1
ATOM 1457 N N . THR A 1 179 ? 2.255 -2.741 -18.330 1.00 81.62 179 THR A N 1
ATOM 1458 C CA . THR A 1 179 ? 1.232 -1.739 -18.023 1.00 81.62 179 THR A CA 1
ATOM 1459 C C . THR A 1 179 ? 1.052 -0.840 -19.240 1.00 81.62 179 THR A C 1
ATOM 1461 O O . THR A 1 179 ? 1.983 -0.679 -20.024 1.00 81.62 179 THR A O 1
ATOM 1464 N N . TYR A 1 180 ? -0.134 -0.251 -19.378 1.00 75.69 180 TYR A N 1
ATOM 1465 C CA . TYR A 1 180 ? -0.452 0.730 -20.421 1.00 75.69 180 TYR A CA 1
ATOM 1466 C C . TYR A 1 180 ? -0.850 2.087 -19.832 1.00 75.69 180 TYR A C 1
ATOM 1468 O O . TYR A 1 180 ? -1.480 2.890 -20.509 1.00 75.69 180 TYR A O 1
ATOM 1476 N N . ASN A 1 181 ? -0.506 2.334 -18.564 1.00 80.25 181 ASN A N 1
ATOM 1477 C CA . ASN A 1 181 ? -0.804 3.594 -17.893 1.00 80.25 181 ASN A CA 1
ATOM 1478 C C . ASN A 1 181 ? -0.012 4.735 -18.541 1.00 80.25 181 ASN A C 1
ATOM 1480 O O . ASN A 1 181 ? 1.215 4.792 -18.435 1.00 80.25 181 ASN A O 1
ATOM 1484 N N . SER A 1 182 ? -0.729 5.654 -19.177 1.00 77.94 182 SER A N 1
ATOM 1485 C CA . SER A 1 182 ? -0.184 6.819 -19.874 1.00 77.94 182 SER A CA 1
ATOM 1486 C C . SER A 1 182 ? 0.584 7.785 -18.965 1.00 77.94 182 SER A C 1
ATOM 1488 O O . SER A 1 182 ? 1.419 8.545 -19.454 1.00 77.94 182 SER A O 1
ATOM 1490 N N . ASN A 1 183 ? 0.362 7.737 -17.646 1.00 82.75 183 ASN A N 1
ATOM 1491 C CA . ASN A 1 183 ? 1.108 8.543 -16.675 1.00 82.75 183 ASN A CA 1
ATOM 1492 C C . ASN A 1 183 ? 2.475 7.948 -16.307 1.00 82.75 183 ASN A C 1
ATOM 1494 O O . ASN A 1 183 ? 3.304 8.635 -15.704 1.00 82.75 183 ASN A O 1
ATOM 1498 N N . GLU A 1 184 ? 2.728 6.677 -16.626 1.00 83.81 184 GLU A N 1
ATOM 1499 C CA . GLU A 1 184 ? 4.040 6.073 -16.418 1.00 83.81 184 GLU A CA 1
ATOM 1500 C C . GLU A 1 184 ? 4.938 6.326 -17.637 1.00 83.81 184 GLU A C 1
ATOM 1502 O O . GLU A 1 184 ? 4.493 6.166 -18.771 1.00 83.81 184 GLU A O 1
ATOM 1507 N N . PRO A 1 185 ? 6.220 6.688 -17.457 1.00 85.12 185 PRO A N 1
ATOM 1508 C CA . PRO A 1 185 ? 7.121 6.853 -18.588 1.00 85.12 185 PRO A CA 1
ATOM 1509 C C . PRO A 1 185 ? 7.329 5.513 -19.295 1.00 85.12 185 PRO A C 1
ATOM 1511 O O . PRO A 1 185 ? 7.466 4.478 -18.637 1.00 85.12 185 PRO A O 1
ATOM 1514 N N . ILE A 1 186 ? 7.390 5.556 -20.626 1.00 86.62 186 ILE A N 1
ATOM 1515 C CA . ILE A 1 186 ? 7.780 4.406 -21.440 1.00 86.62 186 ILE A CA 1
ATOM 1516 C C . ILE A 1 186 ? 9.211 4.008 -21.059 1.00 86.62 186 ILE A C 1
ATOM 1518 O O . ILE A 1 186 ? 10.110 4.845 -20.981 1.00 86.62 186 ILE A O 1
ATOM 1522 N N . GLU A 1 187 ? 9.402 2.722 -20.812 1.00 84.94 187 GLU A N 1
ATOM 1523 C CA . GLU A 1 187 ? 10.656 2.085 -20.438 1.00 84.94 187 GLU A CA 1
ATOM 1524 C C . GLU A 1 187 ? 11.043 1.116 -21.559 1.00 84.94 187 GLU A C 1
ATOM 1526 O O . GLU A 1 187 ? 10.217 0.332 -22.034 1.00 84.94 187 GLU A O 1
ATOM 1531 N N . ASP A 1 188 ? 12.296 1.168 -22.009 1.00 87.19 188 ASP A N 1
ATOM 1532 C CA . ASP A 1 188 ? 12.806 0.166 -22.940 1.00 87.19 188 ASP A CA 1
ATOM 1533 C C . ASP A 1 188 ? 12.894 -1.215 -22.259 1.00 87.19 188 ASP A C 1
ATOM 1535 O O . ASP A 1 188 ? 12.981 -1.333 -21.030 1.00 87.19 188 ASP A O 1
ATOM 1539 N N . SER A 1 189 ? 12.844 -2.286 -23.058 1.00 85.31 189 SER A N 1
ATOM 1540 C CA . SER A 1 189 ? 12.838 -3.662 -22.544 1.00 85.31 189 SER A CA 1
ATOM 1541 C C . SER A 1 189 ? 14.044 -3.972 -21.667 1.00 85.31 189 SER A C 1
ATOM 1543 O O . SER A 1 189 ? 13.898 -4.620 -20.628 1.00 85.31 189 SER A O 1
ATOM 1545 N N . ASP A 1 190 ? 15.218 -3.484 -22.056 1.00 88.19 190 ASP A N 1
ATOM 1546 C CA . ASP A 1 190 ? 16.482 -3.815 -21.410 1.00 88.19 190 ASP A CA 1
ATOM 1547 C C . ASP A 1 190 ? 16.594 -3.111 -20.055 1.00 88.19 190 ASP A C 1
ATOM 1549 O O . ASP A 1 190 ? 16.967 -3.737 -19.058 1.00 88.19 190 ASP A O 1
ATOM 1553 N N . SER A 1 191 ? 16.169 -1.848 -19.976 1.00 90.00 191 SER A N 1
ATOM 1554 C CA . SER A 1 191 ? 16.029 -1.091 -18.732 1.00 90.00 191 SER A CA 1
ATOM 1555 C C . SER A 1 191 ? 15.047 -1.760 -17.776 1.00 90.00 191 SER A C 1
ATOM 1557 O O . SER A 1 191 ? 15.382 -1.926 -16.595 1.00 90.00 191 SER A O 1
ATOM 1559 N N . CYS A 1 192 ? 13.885 -2.222 -18.266 1.00 90.62 192 CYS A N 1
ATOM 1560 C CA . CYS A 1 192 ? 12.941 -2.930 -17.402 1.00 90.62 192 CYS A CA 1
ATOM 1561 C C . CYS A 1 192 ? 13.557 -4.221 -16.852 1.00 90.62 192 CYS A C 1
ATOM 1563 O O . CYS A 1 192 ? 13.565 -4.440 -15.638 1.00 90.62 192 CYS A O 1
ATOM 1565 N N . ILE A 1 193 ? 14.136 -5.056 -17.720 1.00 90.44 193 ILE A N 1
ATOM 1566 C CA . ILE A 1 193 ? 14.776 -6.316 -17.319 1.00 90.44 193 ILE A CA 1
ATOM 1567 C C . ILE A 1 193 ? 15.889 -6.055 -16.298 1.00 90.44 193 ILE A C 1
ATOM 1569 O O . ILE A 1 193 ? 15.956 -6.735 -15.270 1.00 90.44 193 ILE A O 1
ATOM 1573 N N . ALA A 1 194 ? 16.729 -5.043 -16.524 1.00 91.31 194 ALA A N 1
ATOM 1574 C CA . ALA A 1 194 ? 17.795 -4.672 -15.601 1.00 91.31 194 ALA A CA 1
ATOM 1575 C C . ALA A 1 194 ? 17.248 -4.251 -14.226 1.00 91.31 194 ALA A C 1
ATOM 1577 O O . ALA A 1 194 ? 17.806 -4.630 -13.190 1.00 91.31 194 ALA A O 1
ATOM 1578 N N . ARG A 1 195 ? 16.140 -3.500 -14.178 1.00 92.56 195 ARG A N 1
ATOM 1579 C CA . ARG A 1 195 ? 15.472 -3.128 -12.921 1.00 92.56 195 ARG A CA 1
ATOM 1580 C C . ARG A 1 195 ? 14.867 -4.340 -12.213 1.00 92.56 195 ARG A C 1
ATOM 1582 O O . ARG A 1 195 ? 15.081 -4.489 -11.011 1.00 92.56 195 ARG A O 1
ATOM 1589 N N . LEU A 1 196 ? 14.180 -5.232 -12.926 1.00 92.44 196 LEU A N 1
ATOM 1590 C CA . LEU A 1 196 ? 13.628 -6.465 -12.348 1.00 92.44 196 LEU A CA 1
ATOM 1591 C C . LEU A 1 196 ? 14.734 -7.361 -11.763 1.00 92.44 196 LEU A C 1
ATOM 1593 O O . LEU A 1 196 ? 14.600 -7.881 -10.656 1.00 92.44 196 LEU A O 1
ATOM 1597 N N . GLN A 1 197 ? 15.885 -7.460 -12.434 1.00 91.38 197 GLN A N 1
ATOM 1598 C CA . GLN A 1 197 ? 17.055 -8.175 -11.913 1.00 91.38 197 GLN A CA 1
ATOM 1599 C C . GLN A 1 197 ? 17.639 -7.525 -10.647 1.00 91.38 197 GLN A C 1
ATOM 1601 O O . GLN A 1 197 ? 18.000 -8.235 -9.699 1.00 91.38 197 GLN A O 1
ATOM 1606 N N . LYS A 1 198 ? 17.705 -6.186 -10.588 1.00 93.56 198 LYS A N 1
ATOM 1607 C CA . LYS A 1 198 ? 18.113 -5.454 -9.373 1.00 93.56 198 LYS A CA 1
ATOM 1608 C C . LYS A 1 198 ? 17.140 -5.701 -8.221 1.00 93.56 198 LYS A C 1
ATOM 1610 O O . LYS A 1 198 ? 17.591 -6.028 -7.121 1.00 93.56 198 LYS A O 1
ATOM 1615 N N . ASN A 1 199 ? 15.832 -5.629 -8.483 1.00 93.56 199 ASN A N 1
ATOM 1616 C CA . ASN A 1 199 ? 14.786 -5.966 -7.515 1.00 93.56 199 ASN A CA 1
ATOM 1617 C C . ASN A 1 199 ? 14.990 -7.379 -6.968 1.00 93.56 199 ASN A C 1
ATOM 1619 O O . ASN A 1 199 ? 15.110 -7.554 -5.759 1.00 93.56 199 ASN A O 1
ATOM 1623 N N . PHE A 1 200 ? 15.091 -8.375 -7.853 1.00 91.12 200 PHE A N 1
ATOM 1624 C CA . PHE A 1 200 ? 15.282 -9.774 -7.472 1.00 91.12 200 PHE A CA 1
ATOM 1625 C C . PHE A 1 200 ? 16.502 -9.962 -6.572 1.00 91.12 200 PHE A C 1
ATOM 1627 O O . PHE A 1 200 ? 16.411 -10.579 -5.512 1.00 91.12 200 PHE A O 1
ATOM 1634 N N . THR A 1 201 ? 17.638 -9.385 -6.967 1.00 90.81 201 THR A N 1
ATOM 1635 C CA . THR A 1 201 ? 18.893 -9.477 -6.213 1.00 90.81 201 THR A CA 1
ATOM 1636 C C . THR A 1 201 ? 18.749 -8.871 -4.815 1.00 90.81 201 THR A C 1
ATOM 1638 O O . THR A 1 201 ? 19.187 -9.464 -3.827 1.00 90.81 201 THR A O 1
ATOM 1641 N N . ALA A 1 202 ? 18.104 -7.706 -4.711 1.00 91.94 202 ALA A N 1
ATOM 1642 C CA . ALA A 1 202 ? 17.889 -7.021 -3.441 1.00 91.94 202 ALA A CA 1
ATOM 1643 C C . ALA A 1 202 ? 16.925 -7.775 -2.517 1.00 91.94 202 ALA A C 1
ATOM 1645 O O . ALA A 1 202 ? 17.206 -7.903 -1.323 1.00 91.94 202 ALA A O 1
ATOM 1646 N N . ILE A 1 203 ? 15.830 -8.298 -3.073 1.00 90.94 203 ILE A N 1
ATOM 1647 C CA . ILE A 1 203 ? 14.822 -9.061 -2.333 1.00 90.94 203 ILE A CA 1
ATOM 1648 C C . ILE A 1 203 ? 15.433 -10.364 -1.833 1.00 90.94 203 ILE A C 1
ATOM 1650 O O . ILE A 1 203 ? 15.383 -10.631 -0.633 1.00 90.94 203 ILE A O 1
ATOM 1654 N N . LYS A 1 204 ? 16.082 -11.138 -2.715 1.00 87.62 204 LYS A N 1
ATOM 1655 C CA . LYS A 1 204 ? 16.689 -12.435 -2.385 1.00 87.62 204 LYS A CA 1
ATOM 1656 C C . LYS A 1 204 ? 17.725 -12.332 -1.267 1.00 87.62 204 LYS A C 1
ATOM 1658 O O . LYS A 1 204 ? 17.811 -13.225 -0.438 1.00 87.62 204 LYS A O 1
ATOM 1663 N N . LYS A 1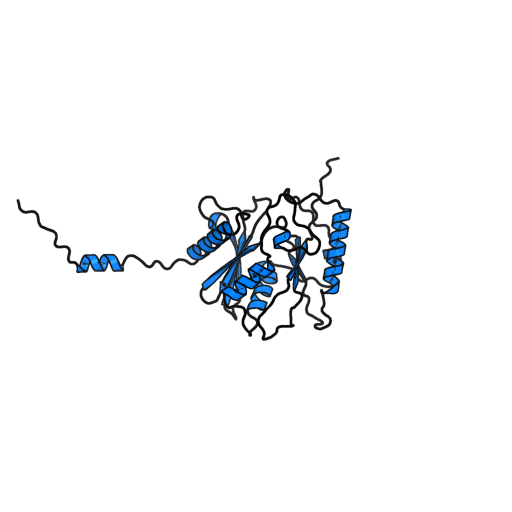 205 ? 18.464 -11.220 -1.180 1.00 86.69 205 LYS A N 1
ATOM 1664 C CA . LYS A 1 205 ? 19.422 -10.977 -0.087 1.00 86.69 205 LYS A CA 1
ATOM 1665 C C . LYS A 1 205 ? 18.768 -10.945 1.306 1.00 86.69 205 LYS A C 1
ATOM 1667 O O . LYS A 1 205 ? 19.466 -11.111 2.301 1.00 86.69 205 LYS A O 1
ATOM 1672 N N . ARG A 1 206 ? 17.463 -10.668 1.389 1.00 82.69 206 ARG A N 1
ATOM 1673 C CA . ARG A 1 206 ? 16.731 -10.424 2.645 1.00 82.69 206 ARG A CA 1
ATOM 1674 C C . ARG A 1 206 ? 15.462 -11.262 2.808 1.00 82.69 206 ARG A C 1
ATOM 1676 O O . ARG A 1 206 ? 14.826 -11.151 3.852 1.00 82.69 206 ARG A O 1
ATOM 1683 N N . ILE A 1 207 ? 15.082 -12.046 1.794 1.00 80.06 207 ILE A N 1
ATOM 1684 C CA . ILE A 1 207 ? 13.826 -12.817 1.756 1.00 80.06 207 ILE A CA 1
ATOM 1685 C C . ILE A 1 207 ? 13.753 -13.858 2.877 1.00 80.06 207 ILE A C 1
ATOM 1687 O O . ILE A 1 207 ? 12.667 -14.246 3.301 1.00 80.06 207 ILE A O 1
ATOM 1691 N N . HIS A 1 208 ? 14.927 -14.249 3.369 1.00 71.62 208 HIS A N 1
ATOM 1692 C CA . HIS A 1 208 ? 15.135 -15.191 4.448 1.00 71.62 208 HIS A CA 1
ATOM 1693 C C . HIS A 1 208 ? 16.212 -14.639 5.391 1.00 71.62 208 HIS A C 1
ATOM 1695 O O . HIS A 1 208 ? 17.408 -14.780 5.130 1.00 71.62 208 HIS A O 1
ATOM 1701 N N . PRO A 1 209 ? 15.847 -13.894 6.448 1.00 62.50 209 PRO A N 1
ATOM 1702 C CA . PRO A 1 209 ? 16.831 -13.500 7.442 1.00 62.50 209 PRO A CA 1
ATOM 1703 C C . PRO A 1 209 ? 17.349 -14.764 8.143 1.00 62.50 209 PRO A C 1
ATOM 1705 O O . PRO A 1 209 ? 16.555 -15.520 8.694 1.00 62.50 209 PRO A O 1
ATOM 1708 N N . ASN A 1 210 ? 18.675 -14.960 8.171 1.00 57.75 210 ASN A N 1
ATOM 1709 C CA . ASN A 1 210 ? 19.352 -16.126 8.774 1.00 57.75 210 ASN A CA 1
ATOM 1710 C C . ASN A 1 210 ? 18.868 -16.481 10.198 1.00 57.75 210 ASN A C 1
ATOM 1712 O O . ASN A 1 210 ? 19.018 -17.613 10.644 1.00 57.75 210 ASN A O 1
ATOM 1716 N N . GLU A 1 211 ? 18.306 -15.507 10.916 1.00 56.72 211 GLU A N 1
ATOM 1717 C CA . GLU A 1 211 ? 17.767 -15.644 12.272 1.00 56.72 211 GLU A CA 1
ATOM 1718 C C . GLU A 1 211 ? 16.416 -16.404 12.326 1.00 56.72 211 GLU A C 1
ATOM 1720 O O . GLU A 1 211 ? 16.032 -16.860 13.402 1.00 56.72 211 GLU A O 1
ATOM 1725 N N . TYR A 1 212 ? 15.694 -16.585 11.204 1.00 57.19 212 TYR A N 1
ATOM 1726 C CA . TYR A 1 212 ? 14.352 -17.191 11.173 1.00 57.19 212 TYR A CA 1
ATOM 1727 C C . TYR A 1 212 ? 14.092 -18.056 9.922 1.00 57.19 212 TYR A C 1
ATOM 1729 O O . TYR A 1 212 ? 13.554 -17.587 8.921 1.00 57.19 212 TYR A O 1
ATOM 1737 N N . TYR A 1 213 ? 14.374 -19.361 10.026 1.00 50.16 213 TYR A N 1
ATOM 1738 C CA . TYR A 1 213 ? 14.365 -20.326 8.912 1.00 50.16 213 TYR A CA 1
ATOM 1739 C C . TYR A 1 213 ? 13.019 -20.523 8.163 1.00 50.16 213 TYR A C 1
ATOM 1741 O O . TYR A 1 213 ? 12.999 -21.119 7.091 1.00 50.16 213 TYR A O 1
ATOM 1749 N N . TYR A 1 214 ? 11.888 -20.014 8.660 1.00 54.91 214 TYR A N 1
ATOM 1750 C CA . TYR A 1 214 ? 10.573 -20.175 8.008 1.00 54.91 214 TYR A CA 1
ATOM 1751 C C . TYR A 1 214 ? 9.799 -18.863 7.797 1.00 54.91 214 TYR A C 1
ATOM 1753 O O . TYR A 1 214 ? 8.637 -18.898 7.395 1.00 54.91 214 TYR A O 1
ATOM 1761 N N . ASN A 1 215 ? 10.416 -17.703 8.045 1.00 69.06 215 ASN A N 1
ATOM 1762 C CA . ASN A 1 215 ? 9.726 -16.416 7.939 1.00 69.06 215 ASN A CA 1
ATOM 1763 C C . ASN A 1 215 ? 10.069 -15.725 6.617 1.00 69.06 215 ASN A C 1
ATOM 1765 O O . ASN A 1 215 ? 10.996 -14.918 6.550 1.00 69.06 215 ASN A O 1
ATOM 1769 N N . TYR A 1 216 ? 9.295 -16.030 5.575 1.00 80.50 216 TYR A N 1
ATOM 1770 C CA . TYR A 1 216 ? 9.310 -15.243 4.345 1.00 80.50 216 TYR A CA 1
ATOM 1771 C C . TYR A 1 216 ? 8.727 -13.860 4.616 1.00 80.50 216 TYR A C 1
ATOM 1773 O O . TYR A 1 216 ? 7.648 -13.728 5.191 1.00 80.50 216 TYR A O 1
ATOM 1781 N N . ASN A 1 217 ? 9.446 -12.828 4.189 1.00 88.12 217 ASN A N 1
ATOM 1782 C CA . ASN A 1 217 ? 9.083 -11.442 4.463 1.00 88.12 217 ASN A CA 1
ATOM 1783 C C . ASN A 1 217 ? 8.752 -10.629 3.208 1.00 88.12 217 ASN A C 1
ATOM 1785 O O . ASN A 1 217 ? 8.594 -9.415 3.311 1.00 88.12 217 ASN A O 1
ATOM 1789 N N . ALA A 1 218 ? 8.679 -11.273 2.043 1.00 92.19 218 ALA A N 1
ATOM 1790 C CA . ALA A 1 218 ? 8.365 -10.641 0.770 1.00 92.19 218 ALA A CA 1
ATOM 1791 C C . ALA A 1 218 ? 6.980 -11.078 0.281 1.00 92.19 218 ALA A C 1
ATOM 1793 O O . ALA A 1 218 ? 6.639 -12.259 0.333 1.00 92.19 218 ALA A O 1
ATOM 1794 N N . TYR A 1 219 ? 6.199 -10.120 -0.212 1.00 94.06 219 TYR A N 1
ATOM 1795 C CA . TYR A 1 219 ? 4.803 -10.307 -0.582 1.00 94.06 219 TYR A CA 1
ATOM 1796 C C . TYR A 1 219 ? 4.512 -9.624 -1.915 1.00 94.06 219 TYR A C 1
ATOM 1798 O O . TYR A 1 219 ? 4.771 -8.432 -2.074 1.00 94.06 219 TYR A O 1
ATOM 1806 N N . LEU A 1 220 ? 3.972 -10.379 -2.864 1.00 94.75 220 LEU A N 1
ATOM 1807 C CA . LEU A 1 220 ? 3.584 -9.925 -4.187 1.00 94.75 220 LEU A CA 1
ATOM 1808 C C . LEU A 1 220 ? 2.141 -9.413 -4.192 1.00 94.75 220 LEU A C 1
ATOM 1810 O O . LEU A 1 220 ? 1.201 -10.190 -4.057 1.00 94.75 220 LEU A O 1
ATOM 1814 N N . ASP A 1 221 ? 1.972 -8.129 -4.469 1.00 95.12 221 ASP A N 1
ATOM 1815 C CA . ASP A 1 221 ? 0.720 -7.522 -4.905 1.00 95.12 221 ASP A CA 1
ATOM 1816 C C . ASP A 1 221 ? 0.619 -7.608 -6.431 1.00 95.12 221 ASP A C 1
ATOM 1818 O O . ASP A 1 221 ? 1.133 -6.756 -7.162 1.00 95.12 221 ASP A O 1
ATOM 1822 N N . ASN A 1 222 ? -0.017 -8.677 -6.914 1.00 90.19 222 ASN A N 1
ATOM 1823 C CA . ASN A 1 222 ? -0.154 -8.925 -8.348 1.00 90.19 222 ASN A CA 1
ATOM 1824 C C . ASN A 1 222 ? -1.031 -7.862 -9.030 1.00 90.19 222 ASN A C 1
ATOM 1826 O O . ASN A 1 222 ? -0.772 -7.479 -10.166 1.00 90.19 222 ASN A O 1
ATOM 1830 N N . ARG A 1 223 ? -2.042 -7.335 -8.324 1.00 89.50 223 ARG A N 1
ATOM 1831 C CA . ARG A 1 223 ? -2.964 -6.335 -8.880 1.00 89.50 223 ARG A CA 1
ATOM 1832 C C . ARG A 1 223 ? -2.238 -5.034 -9.203 1.00 89.50 223 ARG A C 1
ATOM 1834 O O . ARG A 1 223 ? -2.470 -4.462 -10.260 1.00 89.50 223 ARG A O 1
ATOM 1841 N N . ASN A 1 224 ? -1.365 -4.581 -8.307 1.00 92.00 224 ASN A N 1
ATOM 1842 C CA . ASN A 1 224 ? -0.617 -3.338 -8.494 1.00 92.00 224 ASN A CA 1
ATOM 1843 C C . ASN A 1 224 ? 0.797 -3.554 -9.050 1.00 92.00 224 ASN A C 1
ATOM 1845 O O . ASN A 1 224 ? 1.541 -2.586 -9.225 1.00 92.00 224 ASN A O 1
ATOM 1849 N N . CYS A 1 225 ? 1.185 -4.804 -9.322 1.00 93.12 225 CYS A N 1
ATOM 1850 C CA . CYS A 1 225 ? 2.522 -5.165 -9.782 1.00 93.12 225 CYS A CA 1
ATOM 1851 C C . CYS A 1 225 ? 3.619 -4.635 -8.839 1.00 93.12 225 CYS A C 1
ATOM 1853 O O . CYS A 1 225 ? 4.565 -3.967 -9.272 1.00 93.12 225 CYS A O 1
ATOM 1855 N N . ARG A 1 226 ? 3.484 -4.897 -7.534 1.00 94.75 226 ARG A N 1
ATOM 1856 C CA . ARG A 1 226 ? 4.445 -4.475 -6.500 1.00 94.75 226 ARG A CA 1
ATOM 1857 C C . ARG A 1 226 ? 4.881 -5.646 -5.649 1.00 94.75 226 ARG A C 1
ATOM 1859 O O . ARG A 1 226 ? 4.117 -6.572 -5.416 1.00 94.75 226 ARG A O 1
ATOM 1866 N N . ILE A 1 227 ? 6.087 -5.558 -5.110 1.00 95.44 227 ILE A N 1
ATOM 1867 C CA . ILE A 1 227 ? 6.529 -6.435 -4.031 1.00 95.44 227 ILE A CA 1
ATOM 1868 C C . ILE A 1 227 ? 6.795 -5.583 -2.798 1.00 95.44 227 ILE A C 1
ATOM 1870 O O . ILE A 1 227 ? 7.564 -4.624 -2.871 1.00 95.44 227 ILE A O 1
ATOM 1874 N N . TYR A 1 228 ? 6.183 -5.956 -1.678 1.00 95.69 228 TYR A N 1
ATOM 1875 C CA . TYR A 1 228 ? 6.459 -5.396 -0.359 1.00 95.69 228 TYR A CA 1
ATOM 1876 C C . TYR A 1 228 ? 7.384 -6.348 0.398 1.00 95.69 228 TYR A C 1
ATOM 1878 O O . TYR A 1 228 ? 7.115 -7.546 0.456 1.00 95.69 228 TYR A O 1
ATOM 1886 N N . GLN A 1 229 ? 8.459 -5.838 0.995 1.00 93.12 229 GLN A N 1
ATOM 1887 C CA . GLN A 1 229 ? 9.361 -6.612 1.844 1.00 93.12 229 GLN A CA 1
ATOM 1888 C C . GLN A 1 229 ? 9.452 -6.003 3.246 1.00 93.12 229 GLN A C 1
ATOM 1890 O O . GLN A 1 229 ? 9.878 -4.860 3.404 1.00 93.12 229 GLN A O 1
ATOM 1895 N N . LEU A 1 230 ? 9.081 -6.782 4.263 1.00 90.56 230 LEU A N 1
ATOM 1896 C CA . LEU A 1 230 ? 9.064 -6.374 5.668 1.00 90.56 230 LEU A CA 1
ATOM 1897 C C . LEU A 1 230 ? 10.382 -6.755 6.363 1.00 90.56 230 LEU A C 1
ATOM 1899 O O . LEU A 1 230 ? 10.598 -7.896 6.765 1.00 90.56 230 LEU A O 1
ATOM 1903 N N . VAL A 1 231 ? 11.302 -5.802 6.504 1.00 83.06 231 VAL A N 1
ATOM 1904 C CA . VAL A 1 231 ? 12.723 -6.104 6.780 1.00 83.06 231 VAL A CA 1
ATOM 1905 C C . VAL A 1 231 ? 13.016 -6.417 8.249 1.00 83.06 231 VAL A C 1
ATOM 1907 O O . VAL A 1 231 ? 13.948 -7.160 8.551 1.00 83.06 231 VAL A O 1
ATOM 1910 N N . ASN A 1 232 ? 12.234 -5.881 9.181 1.00 74.00 232 ASN A N 1
ATOM 1911 C CA . ASN A 1 232 ? 12.524 -5.957 10.615 1.00 74.00 232 ASN A CA 1
ATOM 1912 C C . ASN A 1 232 ? 11.472 -6.728 11.428 1.00 74.00 232 ASN A C 1
ATOM 1914 O O . ASN A 1 232 ? 11.342 -6.532 12.643 1.00 74.00 232 ASN A O 1
ATOM 1918 N N . GLN A 1 233 ? 10.754 -7.644 10.771 1.00 64.06 233 GLN A N 1
ATOM 1919 C CA . GLN A 1 233 ? 9.860 -8.581 11.448 1.00 64.06 233 GLN A CA 1
ATOM 1920 C C . GLN A 1 233 ? 10.643 -9.407 12.486 1.00 64.06 233 GLN A C 1
ATOM 1922 O O . GLN A 1 233 ? 11.724 -9.918 12.211 1.00 64.06 233 GLN A O 1
ATOM 1927 N N . GLY A 1 234 ? 10.116 -9.518 13.709 1.00 57.34 234 GLY A N 1
ATOM 1928 C CA . GLY A 1 234 ? 10.675 -10.379 14.763 1.00 57.34 234 GLY A CA 1
ATOM 1929 C C . GLY A 1 234 ? 11.636 -9.715 15.758 1.00 57.34 234 GLY A C 1
ATOM 1930 O O . GLY A 1 234 ? 11.652 -10.123 16.917 1.00 57.34 234 GLY A O 1
ATOM 1931 N N . LYS A 1 235 ? 12.339 -8.629 15.397 1.00 58.25 235 LYS A N 1
ATOM 1932 C CA . LYS A 1 235 ? 13.278 -7.931 16.315 1.00 58.25 235 LYS A CA 1
ATOM 1933 C C . LYS A 1 235 ? 12.597 -7.130 17.439 1.00 58.25 235 LYS A C 1
ATOM 1935 O O . LYS A 1 235 ? 13.266 -6.623 18.339 1.00 58.25 235 LYS A O 1
ATOM 1940 N N . ASN A 1 236 ? 11.267 -7.037 17.395 1.00 55.72 236 ASN A N 1
ATOM 1941 C CA . ASN A 1 236 ? 10.449 -6.198 18.271 1.00 55.72 236 ASN A CA 1
ATOM 1942 C C . ASN A 1 236 ? 9.325 -6.957 18.997 1.00 55.72 236 ASN A C 1
ATOM 1944 O O . ASN A 1 236 ? 8.391 -6.307 19.446 1.00 55.72 236 ASN A O 1
ATOM 1948 N N . ARG A 1 237 ? 9.379 -8.293 19.140 1.00 60.97 237 ARG A N 1
ATOM 1949 C CA . ARG A 1 237 ? 8.358 -9.011 19.936 1.00 60.97 237 ARG A CA 1
ATOM 1950 C C . ARG A 1 237 ? 8.270 -8.416 21.346 1.00 60.97 237 ARG A C 1
ATOM 1952 O O . ARG A 1 237 ? 9.291 -8.302 22.027 1.00 60.97 237 ARG A O 1
ATOM 1959 N N . GLY A 1 238 ? 7.070 -8.007 21.758 1.00 65.44 238 GLY A N 1
ATOM 1960 C CA . GLY A 1 238 ? 6.848 -7.351 23.052 1.00 65.44 238 GLY A CA 1
ATOM 1961 C C . GLY A 1 238 ? 7.296 -5.884 23.122 1.00 65.44 238 GLY A C 1
ATOM 1962 O O . GLY A 1 238 ? 7.305 -5.292 24.201 1.00 65.44 238 GLY A O 1
ATOM 1963 N N . LYS A 1 239 ? 7.681 -5.276 21.994 1.00 73.94 239 LYS A N 1
ATOM 1964 C CA . LYS A 1 239 ? 8.066 -3.864 21.879 1.00 73.94 239 LYS A CA 1
ATOM 1965 C C . LYS A 1 239 ? 7.167 -3.165 20.869 1.00 73.94 239 LYS A C 1
ATOM 1967 O O . LYS A 1 239 ? 6.599 -3.784 19.979 1.00 73.94 239 LYS A O 1
ATOM 1972 N N . ARG A 1 240 ? 7.113 -1.836 20.968 1.00 78.25 240 ARG A N 1
ATOM 1973 C CA . ARG A 1 240 ? 6.435 -1.010 19.967 1.00 78.25 240 ARG A CA 1
ATOM 1974 C C . ARG A 1 240 ? 7.002 -1.286 18.574 1.00 78.25 240 ARG A C 1
ATOM 1976 O O . ARG A 1 240 ? 8.213 -1.188 18.358 1.00 78.25 240 ARG A O 1
ATOM 1983 N N . LEU A 1 241 ? 6.108 -1.582 17.641 1.00 82.81 241 LEU A N 1
ATOM 1984 C CA . LEU A 1 241 ? 6.375 -1.744 16.226 1.00 82.81 241 LEU A CA 1
ATOM 1985 C C . LEU A 1 241 ? 7.033 -0.481 15.659 1.00 82.81 241 LEU A C 1
ATOM 1987 O O . LEU A 1 241 ? 6.569 0.645 15.866 1.00 82.81 241 LEU A O 1
ATOM 1991 N N . LYS A 1 242 ? 8.096 -0.700 14.892 1.00 84.50 242 LYS A N 1
ATOM 1992 C CA . LYS A 1 242 ? 8.726 0.281 14.009 1.00 84.50 242 LYS A CA 1
ATOM 1993 C C . LYS A 1 242 ? 8.895 -0.410 12.664 1.00 84.50 242 LYS A C 1
ATOM 1995 O O . LYS A 1 242 ? 9.910 -1.073 12.507 1.00 84.50 242 LYS A O 1
ATOM 2000 N N . PRO A 1 243 ? 7.902 -0.406 11.769 1.00 85.38 243 PRO A N 1
ATOM 2001 C CA . PRO A 1 243 ? 8.000 -1.213 10.563 1.00 85.38 243 PRO A CA 1
ATOM 2002 C C . PRO A 1 243 ? 9.026 -0.618 9.601 1.00 85.38 243 PRO A C 1
ATOM 2004 O O . PRO A 1 243 ? 9.178 0.597 9.534 1.00 85.38 243 PRO A O 1
ATOM 2007 N N . GLU A 1 244 ? 9.724 -1.487 8.880 1.00 91.50 244 GLU A N 1
ATOM 2008 C CA . GLU A 1 244 ? 10.551 -1.125 7.729 1.00 91.50 244 GLU A CA 1
ATOM 2009 C C . GLU A 1 244 ? 10.010 -1.884 6.515 1.00 91.50 244 GLU A C 1
ATOM 2011 O O . GLU A 1 244 ? 10.052 -3.120 6.480 1.00 91.50 244 GLU A O 1
ATOM 2016 N N . ILE A 1 245 ? 9.464 -1.142 5.554 1.00 94.56 245 ILE A N 1
ATOM 2017 C CA . ILE A 1 245 ? 8.794 -1.648 4.360 1.00 94.56 245 ILE A CA 1
ATOM 2018 C C . ILE A 1 245 ? 9.584 -1.189 3.141 1.00 94.56 245 ILE A C 1
ATOM 2020 O O . ILE A 1 245 ? 9.587 -0.014 2.776 1.00 94.56 245 ILE A O 1
ATOM 2024 N N . LYS A 1 246 ? 10.221 -2.143 2.469 1.00 95.88 246 LYS A N 1
ATOM 2025 C CA . LYS A 1 246 ? 10.823 -1.914 1.156 1.00 95.88 246 LYS A CA 1
ATOM 2026 C C . LYS A 1 246 ? 9.812 -2.240 0.077 1.00 95.88 246 LYS A C 1
ATOM 2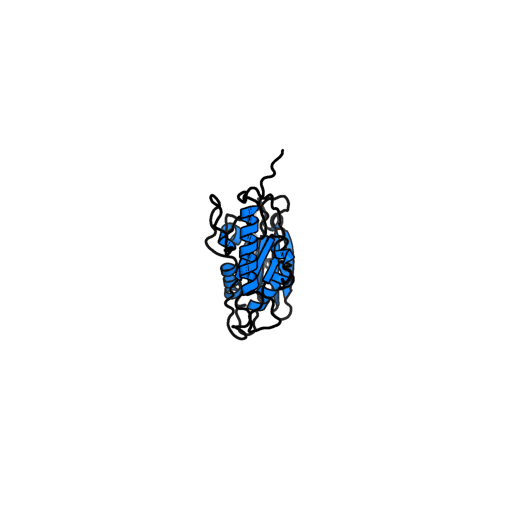028 O O . LYS A 1 246 ? 9.177 -3.292 0.133 1.00 95.88 246 LYS A O 1
ATOM 2033 N N . THR A 1 247 ? 9.700 -1.372 -0.920 1.00 97.25 247 THR A N 1
ATOM 2034 C CA . THR A 1 247 ? 8.778 -1.574 -2.038 1.00 97.25 247 THR A CA 1
ATOM 2035 C C . THR A 1 247 ? 9.553 -1.694 -3.343 1.00 97.25 247 THR A C 1
ATOM 2037 O O . THR A 1 247 ? 10.480 -0.926 -3.606 1.00 97.25 247 THR A O 1
ATOM 2040 N N . TYR A 1 248 ? 9.145 -2.634 -4.189 1.00 95.69 248 TYR A N 1
ATOM 2041 C CA . TYR A 1 248 ? 9.739 -2.875 -5.500 1.00 95.69 248 TYR A CA 1
ATOM 2042 C C . TYR A 1 248 ? 8.656 -2.880 -6.576 1.00 95.69 248 TYR A C 1
ATOM 2044 O O . TYR A 1 248 ? 7.697 -3.646 -6.487 1.00 95.69 248 TYR A O 1
ATOM 2052 N N . ARG A 1 249 ? 8.822 -2.058 -7.613 1.00 94.69 249 ARG A N 1
ATOM 2053 C CA . ARG A 1 249 ? 7.924 -2.014 -8.773 1.00 94.69 249 ARG A CA 1
ATOM 2054 C C . ARG A 1 249 ? 8.218 -3.177 -9.724 1.00 94.69 249 ARG A C 1
ATOM 2056 O O . ARG A 1 249 ? 9.382 -3.395 -10.046 1.00 94.69 249 ARG A O 1
ATOM 2063 N N . GLN A 1 250 ? 7.198 -3.899 -10.184 1.00 92.75 250 GLN A N 1
ATOM 2064 C CA . GLN A 1 250 ? 7.336 -5.061 -11.081 1.00 92.75 250 GLN A CA 1
ATOM 2065 C C . GLN A 1 250 ? 6.722 -4.855 -12.473 1.00 92.75 250 GLN A C 1
ATOM 2067 O O . GLN A 1 250 ? 7.029 -5.620 -13.380 1.00 92.75 250 GLN A O 1
ATOM 2072 N N . ASN A 1 251 ? 5.894 -3.827 -12.679 1.00 91.19 251 ASN A N 1
ATOM 2073 C CA . ASN A 1 251 ? 5.379 -3.535 -14.017 1.00 91.19 251 ASN A CA 1
ATOM 2074 C C . ASN A 1 251 ? 6.472 -2.964 -14.942 1.00 91.19 251 ASN A C 1
ATOM 2076 O O . ASN A 1 251 ? 7.457 -2.389 -14.475 1.00 91.19 251 ASN A O 1
ATOM 2080 N N . CYS A 1 252 ? 6.280 -3.096 -16.252 1.00 89.50 252 CYS A N 1
ATOM 2081 C CA . CYS A 1 252 ? 7.038 -2.433 -17.312 1.00 89.50 252 CYS A CA 1
ATOM 2082 C C . CYS A 1 252 ? 6.051 -1.666 -18.200 1.00 89.50 252 CYS A C 1
ATOM 2084 O O . CYS A 1 252 ? 5.041 -2.241 -18.599 1.00 89.50 252 CYS A O 1
ATOM 2086 N N . ASN A 1 253 ? 6.322 -0.404 -18.535 1.00 86.88 253 ASN A N 1
ATOM 2087 C CA . ASN A 1 253 ? 5.508 0.319 -19.514 1.00 86.88 253 ASN A CA 1
ATOM 2088 C C . ASN A 1 253 ? 6.227 0.315 -20.864 1.00 86.88 253 ASN A C 1
ATOM 2090 O O . ASN A 1 253 ? 7.280 0.932 -20.977 1.00 86.88 253 ASN A O 1
ATOM 2094 N N . PHE A 1 254 ? 5.698 -0.379 -21.868 1.00 81.75 254 PHE A N 1
ATOM 2095 C CA . PHE A 1 254 ? 6.349 -0.503 -23.177 1.00 81.75 254 PHE A CA 1
ATOM 2096 C C . PHE A 1 254 ? 5.637 0.351 -24.228 1.00 81.75 254 PHE A C 1
ATOM 2098 O O . PHE A 1 254 ? 4.408 0.415 -24.248 1.00 81.75 254 PHE A O 1
ATOM 2105 N N . SER A 1 255 ? 6.383 0.941 -25.167 1.00 65.31 255 SER A N 1
ATOM 2106 C CA . SER A 1 255 ? 5.773 1.480 -26.383 1.00 65.31 255 SER A CA 1
ATOM 2107 C C . SER A 1 255 ? 5.304 0.326 -27.264 1.00 65.31 255 SER A C 1
ATOM 2109 O O . SER A 1 255 ? 6.082 -0.547 -27.652 1.00 65.31 255 SER A O 1
ATOM 2111 N N . VAL A 1 256 ? 4.021 0.318 -27.622 1.00 56.12 256 VAL A N 1
ATOM 2112 C CA . VAL A 1 256 ? 3.544 -0.558 -28.694 1.00 56.12 256 VAL A CA 1
ATOM 2113 C C . VAL A 1 256 ? 4.019 0.059 -30.009 1.00 56.12 256 VAL A C 1
ATOM 2115 O O . VAL A 1 256 ? 3.432 1.022 -30.499 1.00 56.12 256 VAL A O 1
ATOM 2118 N N . CYS A 1 257 ? 5.114 -0.451 -30.573 1.00 42.03 257 CYS A N 1
ATOM 2119 C CA . CYS A 1 257 ? 5.469 -0.140 -31.954 1.00 42.03 257 CYS A CA 1
ATOM 2120 C C . CYS A 1 257 ? 4.445 -0.827 -32.864 1.00 42.03 257 CYS A C 1
ATOM 2122 O O . CYS A 1 257 ? 4.569 -2.022 -33.133 1.00 42.03 257 CYS A O 1
ATOM 2124 N N . TYR A 1 258 ? 3.441 -0.089 -33.343 1.00 34.84 258 TYR A N 1
ATOM 2125 C CA . TYR A 1 258 ? 2.739 -0.488 -34.559 1.00 34.84 258 TYR A CA 1
ATOM 2126 C C . TYR A 1 258 ? 3.774 -0.455 -35.691 1.00 34.84 258 TYR A C 1
ATOM 2128 O O . TYR A 1 258 ? 4.254 0.617 -36.061 1.00 34.84 258 TYR A O 1
ATOM 2136 N N . LYS A 1 259 ? 4.195 -1.636 -36.145 1.00 31.72 259 LYS A N 1
ATOM 2137 C CA . LYS A 1 259 ? 4.896 -1.802 -37.419 1.00 31.72 259 LYS A CA 1
ATOM 2138 C C . LYS A 1 259 ? 3.873 -2.013 -38.519 1.00 31.72 259 LYS A C 1
ATOM 2140 O O . LYS A 1 259 ? 2.906 -2.762 -38.255 1.00 31.72 259 LYS A O 1
#

Foldseek 3Di:
DDDDDPPPDVVNVVVVVVPPDPDPCPLVNVVQVQQVVVCVVPVVDDADPPTRCVQFPWDDKDADPPQGKIKTKTWGDPVDLQIWIKIWIAGNVRDIHIDTPGACLQVVQCVAVPDDHDPPDDHDPHHRLRRLLVGCVVNVLQALQCSSVVVVVCVQCPVLVWAQDDPVVVVLLQDEAEGARPSDDADDPVRLNVLSVVVNVVQNVQQADPVHRPDGQWTARPVRQKIWGFRDPPVANSHGDDTDIHMHHRYHYHDPPPD